Protein AF-A0A7X8X142-F1 (afdb_monomer)

Radius of gyration: 20.72 Å; Cα contacts (8 Å, |Δi|>4): 370; chains: 1; bounding box: 53×42×58 Å

pLDDT: mean 92.4, std 8.17, range [38.91, 98.0]

Secondary structure (DSSP, 8-state):
----GGGS-HHHHHHHHT-HHHHHHHHHHHHHHH---TT---TTTTT----TT---S--SSS--HHHHHHHHHHHHHTT--GGG----GGGGTTS-HHHHHTSHHHHHHHIIIIIHHHHH-TTTTTTT--SS-TTSPPP-TT-SSS-HHHHHHHHHHHHHHHT--GGG--HHHHHHHHHH-TTHHHHHHHHHHT-HHHHHHHHHHHIIIIIIIT--TTSPPP-S-GGGGEETTEE-HHHHHHHHHHH--

Foldseek 3Di:
DPPALLVDDLVSLLVQLQDPVSLVVVVVVLCLLQDQDPPRPQPNDVQWDDDPPFARGDDPPGHGLSSLCSQLCCFQVVRDHPSPDDDDLVSCAPTDLLSNVVHVRSLCSCVPVPVLCQCCPPLHNVQQFDSDFPVRHHAQCPDPPRHLVSQVSQLQNLCVVLVAHRRPDALVSLLVSLQPDVCSLLSNLASQQSHRRRLRRQQSNCCCHCCVRVVNPVDDRDDDDSCQCDYNVGHHVSSVVSVVSNPDD

Sequence (249 aa):
TSENIHTLTDEQIANVSKSKTIAGGFKNEVYRMNENTPENTSSLKGKLVIPEGLIWHSTETTKGETEKILLSMKEIQGTNNFSSFDPNIDALFGKDKDKIFASKIILHTFVDNHLKPLITEEDKLAKYFEPQDYYGNEYNWYGDDDNDAIAFVKALDDLNTAGIHYNAMSFGLLKSILKSSPNKPREVNDAIVQSKIFTHSLTKMFTELVHNQGGYTSIPIYSGDPQGWGTPTQDGELIKILNVIRMLP

Mean predicted aligned error: 4.35 Å

Structure (mmCIF, N/CA/C/O backbone):
data_AF-A0A7X8X142-F1
#
_entry.id   AF-A0A7X8X142-F1
#
loop_
_atom_site.group_PDB
_atom_site.id
_atom_site.type_symbol
_atom_site.label_atom_id
_atom_site.label_alt_id
_atom_site.label_comp_id
_atom_site.label_asym_id
_atom_site.label_entity_id
_atom_site.label_seq_id
_atom_site.pdbx_PDB_ins_code
_atom_site.Cartn_x
_atom_site.Cartn_y
_atom_site.Cartn_z
_atom_site.occupancy
_atom_site.B_iso_or_equiv
_atom_site.auth_seq_id
_atom_site.auth_comp_id
_atom_site.auth_asym_id
_atom_site.auth_atom_id
_atom_site.pdbx_PDB_model_num
ATOM 1 N N . THR A 1 1 ? -17.483 -22.062 25.721 1.00 42.91 1 THR A N 1
ATOM 2 C CA . THR A 1 1 ? -16.871 -22.145 24.380 1.00 42.91 1 THR A CA 1
ATOM 3 C C . THR A 1 1 ? -16.293 -20.783 24.081 1.00 42.91 1 THR A C 1
ATOM 5 O O . THR A 1 1 ? -17.033 -19.814 24.152 1.00 42.91 1 THR A O 1
ATOM 8 N N . SER A 1 2 ? -14.976 -20.656 23.912 1.00 38.91 2 SER A N 1
ATOM 9 C CA . SER A 1 2 ? -14.376 -19.353 23.602 1.00 38.91 2 SER A CA 1
ATOM 10 C C . SER A 1 2 ? -14.705 -19.011 22.152 1.00 38.91 2 SER A C 1
ATOM 12 O O . SER A 1 2 ? -13.992 -19.424 21.238 1.00 38.91 2 SER A O 1
ATOM 14 N N . GLU A 1 3 ? -15.830 -18.334 21.937 1.00 46.91 3 GLU A N 1
ATOM 15 C CA . GLU A 1 3 ? -16.105 -17.677 20.665 1.00 46.91 3 GLU A CA 1
ATOM 16 C C . GLU A 1 3 ? -14.984 -16.667 20.438 1.00 46.91 3 GLU A C 1
ATOM 18 O O . GLU A 1 3 ? -14.842 -15.681 21.161 1.00 46.91 3 GLU A O 1
ATOM 23 N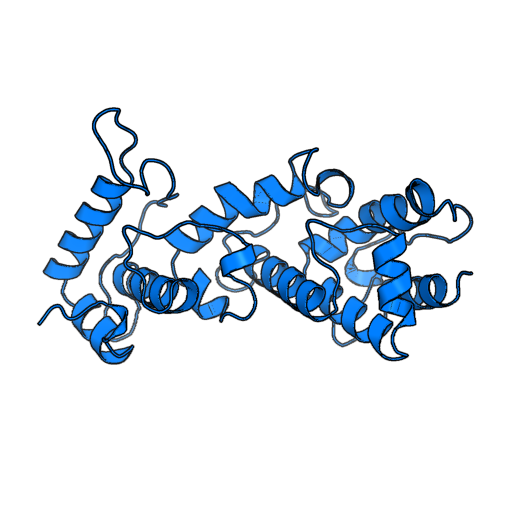 N . ASN A 1 4 ? -14.107 -16.990 19.495 1.00 62.56 4 ASN A N 1
ATOM 24 C CA . ASN A 1 4 ? -13.068 -16.081 19.061 1.00 62.56 4 ASN A CA 1
ATOM 25 C C . ASN A 1 4 ? -13.684 -15.131 18.027 1.00 62.56 4 ASN A C 1
ATOM 27 O O . ASN A 1 4 ? -14.542 -15.558 17.251 1.00 62.56 4 ASN A O 1
ATOM 31 N N . ILE A 1 5 ? -13.251 -13.871 17.975 1.00 64.94 5 ILE A N 1
ATOM 32 C CA . ILE A 1 5 ? -13.804 -12.843 17.079 1.00 64.94 5 ILE A CA 1
ATOM 33 C C . ILE A 1 5 ? -13.854 -13.303 15.611 1.00 64.94 5 ILE A C 1
ATOM 35 O O . ILE A 1 5 ? -14.756 -12.948 14.861 1.00 64.94 5 ILE A O 1
ATOM 39 N N . HIS A 1 6 ? -12.931 -14.183 15.225 1.00 66.94 6 HIS A N 1
ATOM 40 C CA . HIS A 1 6 ? -12.814 -14.758 13.884 1.00 66.94 6 HIS A CA 1
ATOM 41 C C . HIS A 1 6 ? -13.921 -15.754 13.523 1.00 66.94 6 HIS A C 1
ATOM 43 O O . HIS A 1 6 ? -14.157 -16.005 12.345 1.00 66.94 6 HIS A O 1
ATOM 49 N N . THR A 1 7 ? -14.602 -16.318 14.523 1.00 77.44 7 THR A N 1
ATOM 50 C CA . THR A 1 7 ? -15.765 -17.199 14.323 1.00 77.44 7 THR A CA 1
ATOM 51 C C . THR A 1 7 ? -17.058 -16.418 14.101 1.00 77.44 7 THR A C 1
ATOM 53 O O . THR A 1 7 ? -18.046 -16.994 13.651 1.00 77.44 7 THR A O 1
ATOM 56 N N . LEU A 1 8 ? -17.048 -15.107 14.365 1.00 85.50 8 LEU A N 1
ATOM 57 C CA . LEU A 1 8 ? -18.188 -14.240 14.111 1.00 85.50 8 LEU A CA 1
ATOM 58 C C . LEU A 1 8 ? -18.264 -13.890 12.622 1.00 85.50 8 LEU A C 1
ATOM 60 O O . LEU A 1 8 ? -17.280 -13.499 11.987 1.00 85.50 8 LEU A O 1
ATOM 64 N N . THR A 1 9 ? -19.461 -13.998 12.059 1.00 90.44 9 THR A N 1
ATOM 65 C CA . THR A 1 9 ? -19.797 -13.436 10.746 1.00 90.44 9 THR A CA 1
ATOM 66 C C . THR A 1 9 ? -19.678 -11.910 10.765 1.00 90.44 9 THR A C 1
ATOM 68 O O . THR A 1 9 ? -19.756 -11.281 11.821 1.00 90.44 9 THR A O 1
ATOM 71 N N . ASP A 1 10 ? -19.509 -11.294 9.594 1.00 92.00 10 ASP A N 1
ATOM 72 C CA . ASP A 1 10 ? -19.427 -9.830 9.486 1.00 92.00 10 ASP A CA 1
ATOM 73 C C . ASP A 1 10 ? -20.724 -9.166 9.998 1.00 92.00 10 ASP A C 1
ATOM 75 O O . ASP A 1 10 ? -20.673 -8.117 10.635 1.00 92.00 10 ASP A O 1
ATOM 79 N N . GLU A 1 11 ? -21.876 -9.829 9.835 1.00 93.25 11 GLU A N 1
ATOM 80 C CA . GLU A 1 11 ? -23.160 -9.401 10.403 1.00 93.25 11 GLU A CA 1
ATOM 81 C C . GLU A 1 11 ? -23.180 -9.474 11.939 1.00 93.25 11 GLU A C 1
ATOM 83 O O . GLU A 1 11 ? -23.635 -8.542 12.602 1.00 93.25 11 GLU A O 1
ATOM 88 N N . GLN A 1 12 ? -22.651 -10.548 12.535 1.00 93.31 12 GLN A N 1
ATOM 89 C CA . GLN A 1 12 ? -22.518 -10.642 13.993 1.00 93.31 12 GLN A CA 1
ATOM 90 C C . GLN A 1 12 ? -21.582 -9.558 14.542 1.00 93.31 12 GLN A C 1
ATOM 92 O O . GLN A 1 12 ? -21.905 -8.945 15.560 1.00 93.31 12 GLN A O 1
ATOM 97 N N . ILE A 1 13 ? -20.468 -9.275 13.856 1.00 93.19 13 ILE A N 1
ATOM 98 C CA . ILE A 1 13 ? -19.553 -8.183 14.220 1.00 93.19 13 ILE A CA 1
ATOM 99 C C . ILE A 1 13 ? -20.283 -6.835 14.161 1.00 93.19 13 ILE A C 1
ATOM 101 O O . ILE A 1 13 ? -20.198 -6.059 15.116 1.00 93.19 13 ILE A O 1
ATOM 105 N N . ALA A 1 14 ? -21.045 -6.572 13.096 1.00 94.38 14 ALA A N 1
ATOM 106 C CA . ALA A 1 14 ? -21.839 -5.353 12.964 1.00 94.38 14 ALA A CA 1
ATOM 107 C C . ALA A 1 14 ? -22.869 -5.220 14.099 1.00 94.38 14 ALA A C 1
ATOM 109 O O . ALA A 1 14 ? -22.934 -4.187 14.768 1.00 94.38 14 ALA A O 1
ATOM 110 N N . ASN A 1 15 ? -23.620 -6.285 14.390 1.00 93.88 15 ASN A N 1
ATOM 111 C CA . ASN A 1 15 ? -24.639 -6.291 15.442 1.00 93.88 15 ASN A CA 1
ATOM 112 C C . ASN A 1 15 ? -24.049 -6.038 16.836 1.00 93.88 15 ASN A C 1
ATOM 114 O O . ASN A 1 15 ? -24.583 -5.228 17.596 1.00 93.88 15 ASN A O 1
ATOM 118 N N . VAL A 1 16 ? -22.923 -6.674 17.167 1.00 92.62 16 VAL A N 1
ATOM 119 C CA . VAL A 1 16 ? -22.221 -6.445 18.440 1.00 92.62 16 VAL A CA 1
ATOM 120 C C . VAL A 1 16 ? -21.687 -5.011 18.523 1.00 92.62 16 VAL A C 1
ATOM 122 O O . VAL A 1 16 ? -21.796 -4.367 19.569 1.00 92.62 16 VAL A O 1
ATOM 125 N N . SER A 1 17 ? -21.179 -4.474 17.414 1.00 95.81 17 SER A N 1
ATOM 126 C CA . SER A 1 17 ? -20.588 -3.131 17.352 1.00 95.81 17 SER A CA 1
ATOM 127 C C . SER A 1 17 ? -21.611 -1.995 17.454 1.00 95.81 17 SER A C 1
ATOM 129 O O . SER A 1 17 ? -21.241 -0.874 17.809 1.00 95.81 17 SER A O 1
ATOM 131 N N . LYS A 1 18 ? -22.905 -2.261 17.217 1.00 96.69 18 LYS A N 1
ATOM 132 C CA . LYS A 1 18 ? -23.999 -1.306 17.488 1.00 96.69 18 LYS A CA 1
ATOM 133 C C . LYS A 1 18 ? -24.218 -1.060 18.986 1.00 96.69 18 LYS A C 1
ATOM 135 O O . LYS A 1 18 ? -24.746 -0.018 19.380 1.00 96.69 18 LYS A O 1
ATOM 140 N N . SER A 1 19 ? -23.804 -1.990 19.851 1.00 96.81 19 SER A N 1
ATOM 141 C CA . SER A 1 19 ? -23.909 -1.816 21.301 1.00 96.81 19 SER A CA 1
ATOM 142 C C . SER A 1 19 ? -22.902 -0.782 21.800 1.00 96.81 19 SER A C 1
ATOM 144 O O . SER A 1 19 ? -21.698 -1.033 21.848 1.00 96.81 19 SER A O 1
ATOM 146 N N . LYS A 1 20 ? -23.400 0.373 22.259 1.00 95.81 20 LYS A N 1
ATOM 147 C CA . LYS A 1 20 ? -22.566 1.432 22.856 1.00 95.81 20 LYS A CA 1
ATOM 148 C C . LYS A 1 20 ? -21.749 0.941 24.051 1.00 95.81 20 LYS A C 1
ATOM 150 O O . LYS A 1 20 ? -20.618 1.384 24.224 1.00 95.81 20 LYS A O 1
ATOM 155 N N . THR A 1 21 ? -22.294 0.026 24.853 1.00 95.81 21 THR A N 1
ATOM 156 C CA . THR A 1 21 ? -21.584 -0.557 26.000 1.00 95.81 21 THR A CA 1
ATOM 157 C C . THR A 1 21 ? -20.409 -1.412 25.543 1.00 95.81 21 THR A C 1
ATOM 159 O O . THR A 1 21 ? -19.310 -1.259 26.068 1.00 95.81 21 THR A O 1
ATOM 162 N N . ILE A 1 22 ? -20.615 -2.276 24.543 1.00 92.94 22 ILE A N 1
ATOM 163 C CA . ILE A 1 22 ? -19.551 -3.154 24.038 1.00 92.94 22 ILE A CA 1
ATOM 164 C C . ILE A 1 22 ? -18.490 -2.330 23.312 1.00 92.94 22 ILE A C 1
ATOM 166 O O . ILE A 1 22 ? -17.310 -2.464 23.618 1.00 92.94 22 ILE A O 1
ATOM 170 N N . ALA A 1 23 ? -18.898 -1.418 22.428 1.00 95.62 23 ALA A N 1
ATOM 171 C CA . ALA A 1 23 ? -17.983 -0.515 21.738 1.00 95.62 23 ALA A CA 1
ATOM 172 C C . ALA A 1 23 ? -17.192 0.375 22.716 1.00 95.62 23 ALA A C 1
ATOM 174 O O . ALA A 1 23 ? -16.003 0.608 22.522 1.00 95.62 23 ALA A O 1
ATOM 175 N N . GLY A 1 24 ? -17.824 0.848 23.797 1.00 96.06 24 GLY A N 1
ATOM 176 C CA . GLY A 1 24 ? -17.156 1.611 24.855 1.00 96.06 24 GLY A CA 1
ATOM 177 C C . GLY A 1 24 ? -16.164 0.776 25.669 1.00 96.06 24 GLY A C 1
ATOM 178 O O . GLY A 1 24 ? -15.071 1.247 25.974 1.00 96.06 24 GLY A O 1
ATOM 179 N N . GLY A 1 25 ? -16.508 -0.476 25.981 1.00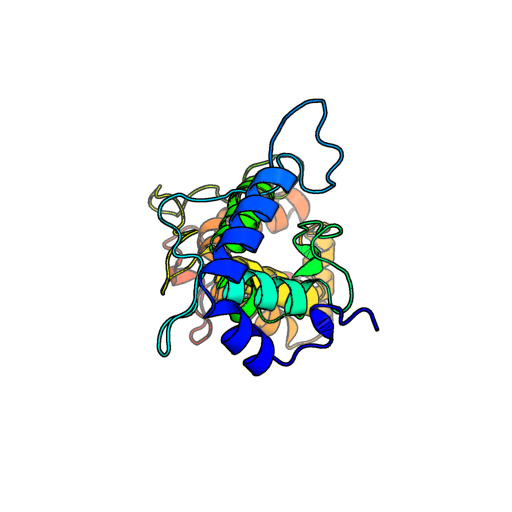 95.50 25 GLY A N 1
ATOM 180 C CA . GLY A 1 25 ? -15.583 -1.421 26.609 1.00 95.50 25 GLY A CA 1
ATOM 181 C C . GLY A 1 25 ? -14.386 -1.734 25.710 1.00 95.50 25 GLY A C 1
ATOM 182 O O . GLY A 1 25 ? -13.246 -1.650 26.158 1.00 95.50 25 GLY A O 1
ATOM 183 N N . PHE A 1 26 ? -14.641 -2.007 24.428 1.00 93.94 26 PHE A N 1
ATOM 184 C CA . PHE A 1 26 ? -13.605 -2.256 23.427 1.00 93.94 26 PHE A CA 1
ATOM 185 C C . PHE A 1 26 ? -12.681 -1.049 23.256 1.00 93.94 26 PHE A C 1
ATOM 187 O O . PHE A 1 26 ? -11.467 -1.208 23.307 1.00 93.94 26 PHE A O 1
ATOM 194 N N . LYS A 1 27 ? -13.241 0.165 23.159 1.00 96.25 27 LYS A N 1
ATOM 195 C CA . LYS A 1 27 ? -12.478 1.419 23.183 1.00 96.25 27 LYS A CA 1
ATOM 196 C C . LYS A 1 27 ? -11.490 1.442 24.342 1.00 96.25 27 LYS A C 1
ATOM 198 O O . LYS A 1 27 ? -10.295 1.608 24.121 1.00 96.25 27 LYS A O 1
ATOM 203 N N . ASN A 1 28 ? -11.987 1.298 25.570 1.00 95.75 28 ASN A N 1
ATOM 204 C CA . ASN A 1 28 ? -11.149 1.386 26.764 1.00 95.75 28 ASN A CA 1
ATOM 205 C C . ASN A 1 28 ? -10.027 0.348 26.732 1.00 95.75 28 ASN A C 1
ATOM 207 O O . ASN A 1 28 ? -8.897 0.663 27.094 1.00 95.75 28 ASN A O 1
ATOM 211 N N . GLU A 1 29 ? -10.324 -0.855 26.246 1.00 93.50 29 GLU A N 1
ATOM 212 C CA . GLU A 1 29 ? -9.335 -1.914 26.113 1.00 93.50 29 GLU A CA 1
ATOM 213 C C . GLU A 1 29 ? -8.271 -1.598 25.054 1.00 93.50 29 GLU A C 1
ATOM 215 O O . GLU A 1 29 ? -7.089 -1.775 25.332 1.00 93.50 29 GLU A O 1
ATOM 220 N N . VAL A 1 30 ? -8.643 -1.057 23.889 1.00 93.25 30 VAL A N 1
ATOM 221 C CA . VAL A 1 30 ? -7.679 -0.613 22.864 1.00 93.25 30 VAL A CA 1
ATOM 222 C C . VAL A 1 30 ? -6.733 0.450 23.429 1.00 93.25 30 VAL A C 1
ATOM 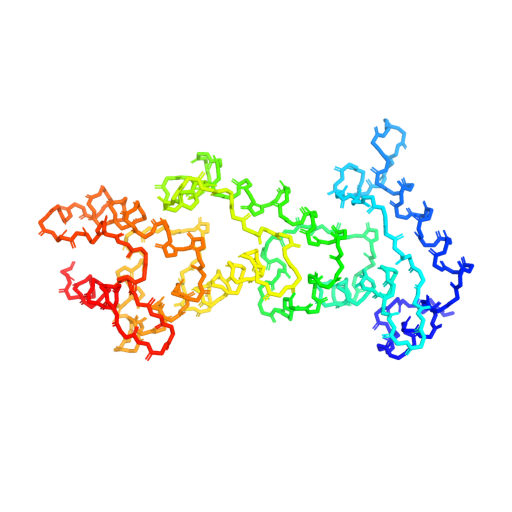224 O O . VAL A 1 30 ? -5.518 0.329 23.280 1.00 93.25 30 VAL A O 1
ATOM 227 N N . TYR A 1 31 ? -7.262 1.464 24.124 1.00 95.56 31 TYR A N 1
ATOM 228 C CA . TYR A 1 31 ? -6.428 2.492 24.757 1.00 95.56 31 TYR A CA 1
ATOM 229 C C . TYR A 1 31 ? -5.520 1.903 25.842 1.00 95.56 31 TYR A C 1
ATOM 231 O O . TYR A 1 31 ? -4.326 2.194 25.852 1.00 95.56 31 TYR A O 1
ATOM 239 N N . ARG A 1 32 ? -6.054 1.036 26.711 1.00 94.62 32 ARG A N 1
ATOM 240 C CA . ARG A 1 32 ? -5.284 0.359 27.765 1.00 94.62 32 ARG A CA 1
ATOM 241 C C . ARG A 1 32 ? -4.162 -0.501 27.180 1.00 94.62 32 ARG A C 1
ATOM 243 O O . ARG A 1 32 ? -3.042 -0.475 27.674 1.00 94.62 32 ARG A O 1
ATOM 250 N N . MET A 1 33 ? -4.444 -1.259 26.121 1.00 91.94 33 MET A N 1
ATOM 251 C CA . MET A 1 33 ? -3.452 -2.093 25.441 1.00 91.94 33 MET A CA 1
ATOM 252 C C . MET A 1 33 ? -2.358 -1.261 24.762 1.00 91.94 33 MET A C 1
ATOM 254 O O . MET A 1 33 ? -1.225 -1.734 24.692 1.00 91.94 33 MET A O 1
ATOM 258 N N . ASN A 1 34 ? -2.673 -0.053 24.286 1.00 94.31 34 ASN A N 1
ATOM 259 C CA . ASN A 1 34 ? -1.726 0.833 23.604 1.00 94.31 34 ASN A CA 1
ATOM 260 C C . ASN A 1 34 ? -0.949 1.776 24.540 1.00 94.31 34 ASN A C 1
ATOM 262 O O . ASN A 1 34 ? 0.031 2.384 24.120 1.00 94.31 34 ASN A O 1
ATOM 266 N N . GLU A 1 35 ? -1.366 1.924 25.796 1.00 94.75 35 GLU A N 1
ATOM 267 C CA . GLU A 1 35 ? -0.776 2.876 26.739 1.00 94.75 35 GLU A CA 1
ATOM 268 C C . GLU A 1 35 ? 0.745 2.681 26.888 1.00 94.75 35 GLU A C 1
ATOM 270 O O . GLU A 1 35 ? 1.218 1.595 27.224 1.00 94.75 35 GLU A O 1
ATOM 275 N N . ASN A 1 36 ? 1.538 3.729 26.645 1.00 92.69 36 ASN A N 1
ATOM 276 C CA . ASN A 1 36 ? 2.998 3.634 26.674 1.00 92.69 36 ASN A CA 1
ATOM 277 C C . ASN A 1 36 ? 3.574 3.858 28.085 1.00 92.69 36 ASN A C 1
ATOM 279 O O . ASN A 1 36 ? 4.258 4.847 28.341 1.00 92.69 36 ASN A O 1
ATOM 283 N N . THR A 1 37 ? 3.292 2.933 29.004 1.00 93.44 37 THR A N 1
ATOM 284 C CA . THR A 1 37 ? 3.785 2.951 30.396 1.00 93.44 37 THR A CA 1
ATOM 285 C C . THR A 1 37 ? 4.707 1.762 30.678 1.00 93.44 37 THR A C 1
ATOM 287 O O . THR A 1 37 ? 4.521 0.699 30.078 1.00 93.44 37 THR A O 1
ATOM 290 N N . PRO A 1 38 ? 5.726 1.882 31.555 1.00 91.38 38 PRO A N 1
ATOM 291 C CA . PRO A 1 38 ? 6.636 0.779 31.888 1.00 91.38 38 PRO A CA 1
ATOM 292 C C . PRO A 1 38 ? 5.932 -0.519 32.311 1.00 91.38 38 PRO A C 1
ATOM 294 O O . PRO A 1 38 ? 6.407 -1.600 31.976 1.00 91.38 38 PRO A O 1
ATOM 297 N N . GLU A 1 39 ? 4.786 -0.409 32.979 1.00 92.38 39 GLU A N 1
ATOM 298 C CA . GLU A 1 39 ? 4.006 -1.513 33.542 1.00 92.38 39 GLU A CA 1
ATOM 299 C C . GLU A 1 39 ? 3.131 -2.226 32.503 1.00 92.38 39 GLU A C 1
ATOM 301 O O . GLU A 1 39 ? 2.695 -3.356 32.735 1.00 92.38 39 GLU A O 1
ATOM 306 N N . ASN A 1 40 ? 2.861 -1.594 31.356 1.00 90.06 40 ASN A N 1
ATOM 307 C CA . ASN A 1 40 ? 2.065 -2.213 30.307 1.00 90.06 40 ASN A CA 1
ATOM 308 C C . ASN A 1 40 ? 2.870 -3.326 29.608 1.00 90.06 40 ASN A C 1
ATOM 310 O O . ASN A 1 40 ? 3.895 -3.082 28.970 1.00 90.06 40 ASN A O 1
ATOM 314 N N . THR A 1 41 ? 2.388 -4.563 29.728 1.00 88.38 41 THR A N 1
ATOM 315 C CA . THR A 1 41 ? 2.977 -5.771 29.126 1.00 88.38 41 THR A CA 1
ATOM 316 C C . THR A 1 41 ? 2.308 -6.179 27.811 1.00 88.38 41 THR A C 1
ATOM 318 O O . THR A 1 41 ? 2.646 -7.213 27.236 1.00 88.38 41 THR A O 1
ATOM 321 N N . SER A 1 42 ? 1.348 -5.385 27.331 1.00 88.44 42 SER A N 1
ATOM 322 C CA . SER A 1 42 ? 0.675 -5.594 26.052 1.00 88.44 42 SER A CA 1
ATOM 323 C C . SER A 1 42 ? 1.665 -5.565 24.887 1.00 88.44 42 SER A C 1
ATOM 325 O O . SER A 1 42 ? 2.518 -4.682 24.795 1.00 88.44 42 SER A O 1
ATOM 327 N N . SER A 1 43 ? 1.486 -6.479 23.936 1.00 84.62 43 SER A N 1
ATOM 328 C CA . SER A 1 43 ? 2.205 -6.487 22.654 1.00 84.62 43 SER A CA 1
ATOM 329 C C . SER A 1 43 ? 1.926 -5.245 21.799 1.00 84.62 43 SER A C 1
ATOM 331 O O . SER A 1 43 ? 2.714 -4.937 20.906 1.00 84.62 43 SER A O 1
ATOM 333 N N . LEU A 1 44 ? 0.822 -4.541 22.078 1.00 87.50 44 LEU A N 1
ATOM 334 C CA . LEU A 1 44 ? 0.379 -3.331 21.388 1.00 87.50 44 LEU A CA 1
ATOM 335 C C . LEU A 1 44 ? 0.857 -2.039 22.053 1.00 87.50 44 LEU A C 1
ATOM 337 O O . LEU A 1 44 ? 0.543 -0.964 21.551 1.00 87.50 44 LEU A O 1
ATOM 341 N N . LYS A 1 45 ? 1.600 -2.119 23.162 1.00 91.25 45 LYS A N 1
ATOM 342 C CA . LYS A 1 45 ? 2.112 -0.949 23.885 1.00 91.25 45 LYS A CA 1
ATOM 343 C C . LYS A 1 45 ? 2.832 0.013 22.934 1.00 91.25 45 LYS A C 1
ATOM 345 O O . LYS A 1 45 ? 3.855 -0.344 22.355 1.00 91.25 45 LYS A O 1
ATOM 350 N N . GLY A 1 46 ? 2.309 1.234 22.809 1.00 90.44 46 GLY A N 1
ATOM 351 C CA . GLY A 1 46 ? 2.865 2.298 21.975 1.00 90.44 46 GLY A CA 1
ATOM 352 C C . GLY A 1 46 ? 2.905 1.995 20.474 1.00 90.44 46 GLY A C 1
ATOM 353 O O . GLY A 1 46 ? 3.573 2.722 19.746 1.00 90.44 46 GLY A O 1
ATOM 354 N N . LYS A 1 47 ? 2.240 0.930 20.006 1.00 89.12 47 LYS A N 1
ATOM 355 C CA . LYS A 1 47 ? 2.281 0.510 18.599 1.00 89.12 47 LYS A CA 1
ATOM 356 C C . LYS A 1 47 ? 1.145 1.085 17.762 1.00 89.12 47 LYS A C 1
ATOM 358 O O . LYS A 1 47 ? 1.300 1.175 16.550 1.00 89.12 47 LYS A O 1
ATOM 363 N N . LEU A 1 48 ? 0.006 1.425 18.366 1.00 93.31 48 LEU A N 1
ATOM 364 C CA . LEU A 1 48 ? -1.157 1.938 17.644 1.00 93.31 48 LEU A CA 1
ATOM 365 C C . LEU A 1 48 ? -1.148 3.464 17.600 1.00 93.31 48 LEU A C 1
ATOM 367 O O . LEU A 1 48 ? -0.951 4.134 18.617 1.00 93.31 48 LEU A O 1
ATOM 371 N N . VAL A 1 49 ? -1.472 4.008 16.434 1.00 95.38 49 VAL A N 1
ATOM 372 C CA . VAL A 1 49 ? -1.759 5.431 16.254 1.00 95.38 49 VAL A CA 1
ATOM 373 C C . VAL A 1 49 ? -3.270 5.611 16.318 1.00 95.38 49 VAL A C 1
ATOM 375 O O . VAL A 1 49 ? -4.002 5.136 15.452 1.00 95.38 49 VAL A O 1
ATOM 378 N N . ILE A 1 50 ? -3.751 6.257 17.381 1.00 95.69 50 ILE A N 1
ATOM 379 C CA . ILE A 1 50 ? -5.184 6.430 17.637 1.00 95.69 50 ILE A CA 1
ATOM 380 C C . ILE A 1 50 ? -5.567 7.890 17.360 1.00 95.69 50 ILE A C 1
ATOM 382 O O . ILE A 1 50 ? -5.313 8.737 18.219 1.00 95.69 50 ILE A O 1
ATOM 386 N N . PRO A 1 51 ? -6.168 8.211 16.198 1.00 95.62 51 PRO A N 1
ATOM 387 C CA . PRO A 1 51 ? -6.599 9.573 15.909 1.00 95.62 51 PRO A CA 1
ATOM 388 C C . PRO A 1 51 ? -7.757 10.010 16.816 1.00 95.62 51 PRO A C 1
ATOM 390 O O . PRO A 1 51 ? -8.508 9.200 17.368 1.00 95.62 51 PRO A O 1
ATOM 393 N N . GLU A 1 52 ? -7.913 11.322 16.966 1.00 93.69 52 GLU A N 1
ATOM 394 C CA . GLU A 1 52 ? -9.001 11.910 17.745 1.00 93.69 52 GLU A CA 1
ATOM 395 C C . GLU A 1 52 ? -10.349 11.853 17.003 1.00 93.69 52 GLU A C 1
ATOM 397 O O . GLU A 1 52 ? -10.430 11.580 15.806 1.00 93.69 52 GLU A O 1
ATOM 402 N N . GLY A 1 53 ? -11.446 12.108 17.725 1.00 94.19 53 GLY A N 1
ATOM 403 C CA . GLY A 1 53 ? -12.779 12.256 17.121 1.00 94.19 53 GLY A CA 1
ATOM 404 C C . GLY A 1 53 ? -13.436 10.961 16.625 1.00 94.19 53 GLY A C 1
ATOM 405 O O . GLY A 1 53 ? -14.456 11.014 15.940 1.00 94.19 53 GLY A O 1
ATOM 406 N N . LEU A 1 54 ? -12.891 9.792 16.971 1.00 96.25 54 LEU A N 1
ATOM 407 C CA . LEU A 1 54 ? -13.430 8.501 16.542 1.00 96.25 54 LEU A CA 1
ATOM 408 C C . LEU A 1 54 ? -14.815 8.208 17.136 1.00 96.25 54 LEU A C 1
ATOM 410 O O . LEU A 1 54 ? -15.022 8.245 18.354 1.00 96.25 54 LEU A O 1
ATOM 414 N N . ILE A 1 55 ? -15.748 7.817 16.267 1.00 96.75 55 ILE A N 1
ATOM 415 C CA . ILE A 1 55 ? -17.045 7.258 16.656 1.00 96.75 55 ILE A CA 1
ATOM 416 C C . ILE A 1 55 ? -16.889 5.742 16.763 1.00 96.75 55 ILE A C 1
ATOM 418 O O . ILE A 1 55 ? -16.726 5.053 15.763 1.00 96.75 55 ILE A O 1
ATOM 422 N N . TRP A 1 56 ? -16.936 5.216 17.986 1.00 97.62 56 TRP A N 1
ATOM 423 C CA . TRP A 1 56 ? -16.597 3.814 18.257 1.00 97.62 56 TRP A CA 1
ATOM 424 C C . TRP A 1 56 ? -17.713 2.815 17.960 1.00 97.62 56 TRP A C 1
ATOM 426 O O . TRP A 1 56 ? -17.417 1.688 17.574 1.00 97.62 56 TRP A O 1
ATOM 436 N N . HIS A 1 57 ? -18.972 3.196 18.159 1.00 97.19 57 HIS A N 1
ATOM 437 C CA . HIS A 1 57 ? -20.120 2.309 17.963 1.00 97.19 57 HIS A CA 1
ATOM 438 C C . HIS A 1 57 ? -20.694 2.472 16.559 1.00 97.19 57 HIS A C 1
ATOM 440 O O . HIS A 1 57 ? -20.682 3.575 16.011 1.00 97.19 57 HIS A O 1
ATOM 446 N N . SER A 1 58 ? -21.212 1.385 16.001 1.00 97.38 58 SER A N 1
ATOM 447 C CA . SER A 1 58 ? -21.939 1.418 14.734 1.00 97.38 58 SER A CA 1
ATOM 448 C C . SER A 1 58 ? -23.366 1.926 14.925 1.00 97.38 58 SER A C 1
ATOM 450 O O . SER A 1 58 ? -23.952 1.834 16.007 1.00 97.38 58 SER A O 1
ATOM 452 N N . THR A 1 59 ? -23.936 2.450 13.848 1.00 95.31 59 THR A N 1
ATOM 453 C CA . THR A 1 59 ? -25.368 2.716 13.702 1.00 95.31 59 THR A CA 1
ATOM 454 C C . THR A 1 59 ? -25.957 1.744 12.677 1.00 95.31 59 THR A C 1
ATOM 456 O O . THR A 1 59 ? -25.276 0.838 12.200 1.00 95.31 59 THR A O 1
ATOM 459 N N . GLU A 1 60 ? -27.228 1.915 12.318 1.00 91.00 60 GLU A N 1
ATOM 460 C CA . GLU A 1 60 ? -27.843 1.140 11.232 1.00 91.00 60 GLU A CA 1
ATOM 461 C C . GLU A 1 60 ? -27.227 1.433 9.856 1.00 91.00 60 GLU A C 1
ATOM 463 O O . GLU A 1 60 ? -27.276 0.586 8.970 1.00 91.00 60 GLU A O 1
ATOM 468 N N . THR A 1 61 ? -26.641 2.618 9.669 1.00 91.69 61 THR A N 1
ATOM 469 C CA . THR A 1 61 ? -26.164 3.099 8.362 1.00 91.69 61 THR A CA 1
ATOM 470 C C . THR A 1 61 ? -24.682 3.458 8.341 1.00 91.69 61 THR A C 1
ATOM 472 O O . THR A 1 61 ? -24.141 3.762 7.281 1.00 91.69 61 THR A O 1
ATOM 475 N N . THR A 1 62 ? -24.001 3.459 9.487 1.00 93.50 62 THR A N 1
ATOM 476 C CA . THR A 1 62 ? -22.603 3.889 9.592 1.00 93.50 62 THR A CA 1
ATOM 477 C C . THR A 1 62 ? -21.816 2.937 10.475 1.00 93.50 62 THR A C 1
ATOM 479 O O . THR A 1 62 ? -22.188 2.682 11.619 1.00 93.50 62 THR A O 1
ATOM 482 N N . LYS A 1 63 ? -20.687 2.449 9.956 1.00 96.19 63 LYS A N 1
ATOM 483 C CA . LYS A 1 63 ? -19.769 1.589 10.706 1.00 96.19 63 LYS A CA 1
ATOM 484 C C . LYS A 1 63 ? -18.950 2.413 11.693 1.00 96.19 63 LYS A C 1
ATOM 486 O O . LYS A 1 63 ? -18.236 3.337 11.290 1.00 96.19 63 LYS A O 1
ATOM 491 N N . GLY A 1 64 ? -19.035 2.054 12.968 1.00 97.44 64 GLY A N 1
ATOM 492 C CA . GLY A 1 64 ? -18.176 2.593 14.012 1.00 97.44 64 GLY A CA 1
ATOM 493 C C . GLY A 1 64 ? -16.775 1.997 13.953 1.00 97.44 64 GLY A C 1
ATOM 494 O O . GLY A 1 64 ? -16.535 0.971 13.315 1.00 97.44 64 GLY A O 1
ATOM 495 N N . GLU A 1 65 ? -15.842 2.626 14.657 1.00 97.56 65 GLU A N 1
ATOM 496 C CA . GLU A 1 65 ? -14.444 2.202 14.679 1.00 97.56 65 GLU A CA 1
ATOM 497 C C . GLU A 1 65 ? -14.261 0.800 15.280 1.00 97.56 65 GLU A C 1
ATOM 499 O O . GLU A 1 65 ? -13.396 0.060 14.827 1.00 97.56 65 GLU A O 1
ATOM 504 N N . THR A 1 66 ? -15.117 0.386 16.222 1.00 96.06 66 THR A N 1
ATOM 505 C CA . THR A 1 66 ? -15.100 -0.988 16.757 1.00 96.06 66 THR A CA 1
ATOM 506 C C . THR A 1 66 ? -15.342 -2.002 15.644 1.00 96.06 66 THR A C 1
ATOM 508 O O . THR A 1 66 ? -14.540 -2.908 15.463 1.00 96.06 66 THR A O 1
ATOM 511 N N . GLU A 1 67 ? -16.402 -1.825 14.849 1.00 96.50 67 GLU A N 1
ATOM 512 C CA . GLU A 1 67 ? -16.702 -2.732 13.737 1.00 96.50 67 GLU A CA 1
ATOM 513 C C . GLU A 1 67 ? -15.551 -2.764 12.735 1.00 96.50 67 GLU A C 1
ATOM 515 O O . GLU A 1 67 ? -15.110 -3.836 12.325 1.00 96.50 67 GLU A O 1
ATOM 520 N N . LYS A 1 68 ? -15.035 -1.584 12.382 1.00 96.50 68 LYS A N 1
ATOM 521 C CA . LYS A 1 68 ? -13.940 -1.438 11.425 1.00 96.50 68 LYS A CA 1
ATOM 522 C C . LYS A 1 68 ? -12.687 -2.172 11.894 1.00 96.50 68 LYS A C 1
ATOM 524 O O . LYS A 1 68 ? -12.192 -3.000 11.144 1.00 96.50 68 LYS A O 1
ATOM 529 N N . ILE A 1 69 ? -12.231 -1.960 13.132 1.00 94.06 69 ILE A N 1
ATOM 530 C CA . ILE A 1 69 ? -11.051 -2.648 13.684 1.00 94.06 69 ILE A CA 1
ATOM 531 C C . ILE A 1 69 ? -11.240 -4.162 13.644 1.00 94.06 69 ILE A C 1
ATOM 533 O O . ILE A 1 69 ? -10.357 -4.880 13.182 1.00 94.06 69 ILE A O 1
ATOM 537 N N . LEU A 1 70 ? -12.394 -4.658 14.095 1.00 92.00 70 LEU A N 1
ATOM 538 C CA . LEU A 1 70 ? -12.660 -6.094 14.144 1.00 92.00 70 LEU A CA 1
ATOM 539 C C . LEU A 1 70 ? -12.665 -6.726 12.745 1.00 92.00 70 LEU A C 1
ATOM 541 O O . LEU A 1 70 ? -12.116 -7.814 12.561 1.00 92.00 70 LEU A O 1
ATOM 545 N N . LEU A 1 71 ? -13.234 -6.038 11.751 1.00 93.25 71 LEU A N 1
ATOM 546 C CA . LEU A 1 71 ? -13.202 -6.472 10.353 1.00 93.25 71 LEU A CA 1
ATOM 547 C C . LEU A 1 71 ? -11.783 -6.425 9.770 1.00 93.25 71 LEU A C 1
ATOM 549 O O . LEU A 1 71 ? -11.377 -7.390 9.122 1.00 93.25 71 LEU A O 1
ATOM 553 N N . SER A 1 72 ? -11.018 -5.362 10.035 1.00 92.81 72 SER A N 1
ATOM 554 C CA . SER A 1 72 ? -9.622 -5.233 9.601 1.00 92.81 72 SER A CA 1
ATOM 555 C C . SER A 1 72 ? -8.753 -6.345 10.179 1.00 92.81 72 SER A C 1
ATOM 557 O O . SER A 1 72 ? -7.992 -6.988 9.462 1.00 92.81 72 SER A O 1
ATOM 559 N N . MET A 1 73 ? -8.890 -6.630 11.474 1.00 87.94 73 MET A N 1
ATOM 560 C CA . MET A 1 73 ? -8.154 -7.718 12.105 1.00 87.94 73 MET A CA 1
ATOM 561 C C . MET A 1 73 ? -8.543 -9.079 11.543 1.00 87.94 73 MET A C 1
ATOM 563 O O . MET A 1 73 ? -7.675 -9.921 11.338 1.00 87.94 73 MET A O 1
ATOM 567 N N . LYS A 1 74 ? -9.840 -9.321 11.321 1.00 88.56 74 LYS A N 1
ATOM 568 C CA . LYS A 1 74 ? -10.313 -10.578 10.736 1.00 88.56 74 LYS A CA 1
ATOM 569 C C . LYS A 1 74 ? -9.672 -10.813 9.367 1.00 88.56 74 LYS A C 1
ATOM 571 O O . LYS A 1 74 ? -9.297 -11.942 9.063 1.00 88.56 74 LYS A O 1
ATOM 576 N N . GLU A 1 75 ? -9.488 -9.747 8.595 1.00 90.94 75 GLU A N 1
ATOM 577 C CA . GLU A 1 75 ? -8.832 -9.781 7.289 1.00 90.94 75 GLU A CA 1
ATOM 578 C C . GLU A 1 75 ? -7.314 -10.049 7.393 1.00 90.94 75 GLU A C 1
ATOM 580 O O . GLU A 1 75 ? -6.796 -10.969 6.748 1.00 90.94 75 GLU A O 1
ATOM 585 N N . ILE A 1 76 ? -6.604 -9.310 8.256 1.00 88.31 76 ILE A N 1
ATOM 586 C CA . ILE A 1 76 ? -5.142 -9.427 8.427 1.00 88.31 76 ILE A CA 1
ATOM 587 C C . ILE A 1 76 ? -4.761 -10.743 9.115 1.00 88.31 76 ILE A C 1
ATOM 589 O O . ILE A 1 76 ? -3.939 -11.512 8.620 1.00 88.31 76 ILE A O 1
ATOM 593 N N . GLN A 1 77 ? -5.342 -11.001 10.283 1.00 79.69 77 GLN A N 1
ATOM 594 C CA . GLN A 1 77 ? -4.856 -11.993 11.238 1.00 79.69 77 GLN A CA 1
ATOM 595 C C . GLN A 1 77 ? -5.495 -13.377 11.094 1.00 79.69 77 GLN A C 1
ATOM 597 O O . GLN A 1 77 ? -5.056 -14.321 11.755 1.00 79.69 77 GLN A O 1
ATOM 602 N N . GLY A 1 78 ? -6.531 -13.522 10.264 1.00 78.19 78 GLY A N 1
ATOM 603 C CA . GLY A 1 78 ? -7.220 -14.795 10.077 1.00 78.19 78 GLY A CA 1
ATOM 604 C C . GLY A 1 78 ? -7.892 -15.263 11.364 1.00 78.19 78 GLY A C 1
ATOM 605 O O . GLY A 1 78 ? -8.978 -14.792 11.666 1.00 78.19 78 GLY A O 1
ATOM 606 N N . THR A 1 79 ? -7.268 -16.187 12.104 1.00 73.12 79 THR A N 1
ATOM 607 C CA . THR A 1 79 ? -7.777 -16.758 13.368 1.00 73.12 79 THR A CA 1
ATOM 608 C C . THR A 1 79 ? -7.071 -16.244 14.635 1.00 73.12 79 THR A C 1
ATOM 610 O O . THR A 1 79 ? -7.374 -16.739 15.723 1.00 73.12 79 THR A O 1
ATOM 613 N N . ASN A 1 80 ? -6.119 -15.306 14.521 1.00 72.56 80 ASN A N 1
ATOM 614 C CA . ASN A 1 80 ? -5.317 -14.812 15.653 1.00 72.56 80 ASN A CA 1
ATOM 615 C C . ASN A 1 80 ? -5.914 -13.566 16.335 1.00 72.56 80 ASN A C 1
ATOM 617 O O . ASN A 1 80 ? -6.261 -12.596 15.668 1.00 72.56 80 ASN A O 1
ATOM 621 N N . ASN A 1 81 ? -5.929 -13.554 17.673 1.00 73.19 81 ASN A N 1
ATOM 622 C CA . ASN A 1 81 ? -6.555 -12.509 18.499 1.00 73.19 81 ASN A CA 1
ATOM 623 C C . ASN A 1 81 ? -5.939 -11.104 18.326 1.00 73.19 81 ASN A C 1
ATOM 625 O O . ASN A 1 81 ? -4.744 -10.974 18.054 1.00 73.19 81 ASN A O 1
ATOM 629 N N . PHE A 1 82 ? -6.701 -10.056 18.685 1.00 73.19 82 PHE A N 1
ATOM 630 C CA . PHE A 1 82 ? -6.224 -8.657 18.656 1.00 73.19 82 PHE A CA 1
ATOM 631 C C . PHE A 1 82 ? -4.950 -8.427 19.457 1.00 73.19 82 PHE A C 1
ATOM 633 O O . PHE A 1 82 ? -4.044 -7.738 19.012 1.00 73.19 82 PHE A O 1
ATOM 640 N N . SER A 1 83 ? -4.839 -9.053 20.628 1.00 74.06 83 SER A N 1
ATOM 641 C CA . SER A 1 83 ? -3.654 -8.944 21.483 1.00 74.06 83 SER A CA 1
ATOM 642 C C . SER A 1 83 ? -2.394 -9.558 20.862 1.00 74.06 83 SER A C 1
ATOM 644 O O . SER A 1 83 ? -1.330 -9.516 21.466 1.00 74.06 83 SER A O 1
ATOM 646 N N . SER A 1 84 ? -2.501 -10.196 19.699 1.00 75.56 84 SER A N 1
ATOM 647 C CA . SER A 1 84 ? -1.374 -10.700 18.910 1.00 75.56 84 SER A CA 1
ATOM 648 C C . SER A 1 84 ? -1.198 -9.942 17.593 1.00 75.56 84 SER A C 1
ATOM 650 O O . SER A 1 84 ? -0.452 -10.389 16.728 1.00 75.56 84 SER A O 1
ATOM 652 N N . PHE A 1 85 ? -1.913 -8.826 17.415 1.00 79.38 85 PHE A N 1
ATOM 653 C CA . PHE A 1 85 ? -1.778 -7.974 16.243 1.00 79.38 85 PHE A CA 1
ATOM 654 C C . PHE A 1 85 ? -0.379 -7.376 16.196 1.00 79.38 85 PHE A C 1
ATOM 656 O O . PHE A 1 85 ? 0.052 -6.679 17.113 1.00 79.38 85 PHE A O 1
ATOM 663 N N . ASP A 1 86 ? 0.328 -7.696 15.119 1.00 78.38 86 ASP A N 1
ATOM 664 C CA . ASP A 1 86 ? 1.640 -7.155 14.821 1.00 78.38 86 ASP A CA 1
ATOM 665 C C . ASP A 1 86 ? 1.557 -6.467 13.456 1.00 78.38 86 ASP A C 1
ATOM 667 O O . ASP A 1 86 ? 1.414 -7.148 12.434 1.00 78.38 86 ASP A O 1
ATOM 671 N N . PRO A 1 87 ? 1.529 -5.125 13.425 1.00 75.69 87 PRO A N 1
ATOM 672 C CA . PRO A 1 87 ? 1.423 -4.399 12.175 1.00 75.69 87 PRO A CA 1
ATOM 673 C C . PRO A 1 87 ? 2.720 -4.588 11.375 1.00 75.69 87 PRO A C 1
ATOM 675 O O . PRO A 1 87 ? 3.799 -4.181 11.794 1.00 75.69 87 PRO A O 1
ATOM 678 N N . ASN A 1 88 ? 2.616 -5.240 10.218 1.00 84.62 88 ASN A N 1
ATOM 679 C CA . ASN A 1 88 ? 3.683 -5.361 9.228 1.00 84.62 88 ASN A CA 1
ATOM 680 C C . ASN A 1 88 ? 3.066 -5.286 7.826 1.00 84.62 88 ASN A C 1
ATOM 682 O O . ASN A 1 88 ? 2.019 -5.887 7.584 1.00 84.62 88 ASN A O 1
ATOM 686 N N . ILE A 1 89 ? 3.699 -4.547 6.912 1.00 88.06 89 ILE A N 1
ATOM 687 C CA . ILE A 1 89 ? 3.222 -4.352 5.535 1.00 88.06 89 ILE A CA 1
ATOM 688 C C . ILE A 1 89 ? 3.051 -5.697 4.824 1.00 88.06 89 ILE A C 1
ATOM 690 O O . ILE A 1 89 ? 2.052 -5.882 4.135 1.00 88.06 89 ILE A O 1
ATOM 694 N N . ASP A 1 90 ? 3.946 -6.662 5.054 1.00 88.88 90 ASP A N 1
ATOM 695 C CA . ASP A 1 90 ? 3.841 -7.992 4.438 1.00 88.88 90 ASP A CA 1
ATOM 696 C C . ASP A 1 90 ? 2.531 -8.710 4.798 1.00 88.88 90 ASP A C 1
ATOM 698 O O . ASP A 1 90 ? 1.992 -9.468 3.994 1.00 88.88 90 ASP A O 1
ATOM 702 N N . ALA A 1 91 ? 1.978 -8.450 5.990 1.00 87.06 91 ALA A N 1
ATOM 703 C CA . ALA A 1 91 ? 0.714 -9.043 6.430 1.00 87.06 91 ALA A CA 1
ATOM 704 C C . ALA A 1 91 ? -0.501 -8.507 5.650 1.00 87.06 91 ALA A C 1
ATOM 706 O O . ALA A 1 91 ? -1.598 -9.059 5.756 1.00 87.06 91 ALA A O 1
ATOM 707 N N . LEU A 1 92 ? -0.314 -7.435 4.877 1.00 91.62 92 LEU A N 1
ATOM 708 C CA . LEU A 1 92 ? -1.343 -6.857 4.027 1.00 91.62 92 LEU A CA 1
ATOM 709 C C . LEU A 1 92 ? -1.418 -7.551 2.666 1.00 91.62 92 LEU A C 1
ATOM 711 O O . LEU A 1 92 ? -2.473 -7.490 2.043 1.00 91.62 92 LEU A O 1
ATOM 715 N N . PHE A 1 93 ? -0.352 -8.183 2.171 1.00 92.38 93 PHE A N 1
ATOM 716 C CA . PHE A 1 93 ? -0.326 -8.728 0.809 1.00 92.38 93 PHE A CA 1
ATOM 717 C C . PHE A 1 93 ? -1.346 -9.853 0.591 1.00 92.38 93 PHE A C 1
ATOM 719 O O . PHE A 1 93 ? -1.574 -10.700 1.455 1.00 92.38 93 PHE A O 1
ATOM 726 N N . GLY A 1 94 ? -2.017 -9.819 -0.563 1.00 92.19 94 GLY A N 1
ATOM 727 C CA . GLY A 1 94 ? -3.120 -10.716 -0.918 1.00 92.19 94 GLY A CA 1
ATOM 728 C C . GLY A 1 94 ? -4.428 -10.490 -0.146 1.00 92.19 94 GLY A C 1
ATOM 729 O O . GLY A 1 94 ? -5.340 -11.309 -0.252 1.00 92.19 94 GLY A O 1
ATOM 730 N N . LYS A 1 95 ? -4.528 -9.419 0.652 1.00 93.00 95 LYS A N 1
ATOM 731 C CA . LYS A 1 95 ? -5.715 -9.068 1.454 1.00 93.00 95 LYS A CA 1
ATOM 732 C C . LYS A 1 95 ? -6.532 -7.921 0.873 1.00 93.00 95 LYS A C 1
ATOM 734 O O . LYS A 1 95 ? -6.003 -7.078 0.143 1.00 93.00 95 LYS A O 1
ATOM 739 N N . ASP A 1 96 ? -7.794 -7.827 1.284 1.00 93.12 96 ASP A N 1
ATOM 740 C CA . ASP A 1 96 ? -8.659 -6.695 0.945 1.00 93.12 96 ASP A CA 1
ATOM 741 C C . ASP A 1 96 ? -8.220 -5.416 1.689 1.00 93.12 96 ASP A C 1
ATOM 743 O O . ASP A 1 96 ? -8.503 -5.220 2.874 1.00 93.12 96 ASP A O 1
ATOM 747 N N . LYS A 1 97 ? -7.504 -4.530 0.983 1.00 93.00 97 LYS A N 1
ATOM 748 C CA . LYS A 1 97 ? -6.974 -3.275 1.545 1.00 93.00 97 LYS A CA 1
ATOM 749 C C . LYS A 1 97 ? -8.075 -2.291 1.917 1.00 93.00 97 LYS A C 1
ATOM 751 O O . LYS A 1 97 ? -7.911 -1.566 2.893 1.00 93.00 97 LYS A O 1
ATOM 756 N N . ASP A 1 98 ? -9.182 -2.285 1.178 1.00 92.00 98 ASP A N 1
ATOM 757 C CA . ASP A 1 98 ? -10.291 -1.367 1.428 1.00 92.00 98 ASP A CA 1
ATOM 758 C C . ASP A 1 98 ? -11.013 -1.782 2.720 1.00 92.00 98 ASP A C 1
ATOM 760 O O . ASP A 1 98 ? -11.343 -0.944 3.560 1.00 92.00 98 ASP A O 1
ATOM 764 N N . LYS A 1 99 ? -11.150 -3.095 2.956 1.00 92.31 99 LYS A N 1
ATOM 765 C CA . LYS A 1 99 ? -11.635 -3.634 4.235 1.00 92.31 99 LYS A CA 1
ATOM 766 C C . LYS A 1 99 ? -10.667 -3.366 5.388 1.00 92.31 99 LYS A C 1
ATOM 768 O O . LYS A 1 99 ? -11.111 -2.979 6.467 1.00 92.31 99 LYS A O 1
ATOM 773 N N . ILE A 1 100 ? -9.362 -3.555 5.177 1.00 93.44 100 ILE A N 1
ATOM 774 C CA . ILE A 1 100 ? -8.340 -3.338 6.212 1.00 93.44 100 ILE A CA 1
ATOM 775 C C . ILE A 1 100 ? -8.268 -1.869 6.629 1.00 93.44 100 ILE A C 1
ATOM 777 O O . ILE A 1 100 ? -8.302 -1.564 7.823 1.00 93.44 100 ILE A O 1
ATOM 781 N N . PHE A 1 101 ? -8.179 -0.959 5.667 1.00 94.88 101 PHE A N 1
ATOM 782 C CA . PHE A 1 101 ? -7.969 0.461 5.930 1.00 94.88 101 PHE A CA 1
ATOM 783 C C . PHE A 1 101 ? -9.261 1.244 6.182 1.00 94.88 101 PHE A C 1
ATOM 785 O O . PHE A 1 101 ? -9.207 2.439 6.459 1.00 94.88 101 PHE A O 1
ATOM 792 N N . ALA A 1 102 ? -10.415 0.569 6.221 1.00 94.25 102 ALA A N 1
ATOM 793 C CA . ALA A 1 102 ? -11.660 1.160 6.708 1.00 94.25 102 ALA A CA 1
ATOM 794 C C . ALA A 1 102 ? -11.566 1.642 8.172 1.00 94.25 102 ALA A C 1
ATOM 796 O O . ALA A 1 102 ? -12.288 2.565 8.561 1.00 94.25 102 ALA A O 1
ATOM 797 N N . SER A 1 103 ? -10.713 1.010 8.992 1.00 95.56 103 SER A N 1
ATOM 798 C CA . SER A 1 103 ? -10.382 1.473 10.345 1.00 95.56 103 SER A CA 1
ATOM 799 C C . SER A 1 103 ? -9.346 2.586 10.285 1.00 95.56 103 SER A C 1
ATOM 801 O O . SER A 1 103 ? -8.247 2.397 9.763 1.00 95.56 103 SER A O 1
ATOM 803 N N . LYS A 1 104 ? -9.667 3.721 10.912 1.00 96.25 104 LYS A N 1
ATOM 804 C CA . LYS A 1 104 ? -8.737 4.846 11.026 1.00 96.25 104 LYS A CA 1
ATOM 805 C C . LYS A 1 104 ? -7.555 4.508 11.929 1.00 96.25 104 LYS A C 1
ATOM 807 O O . LYS A 1 104 ? -6.440 4.891 11.604 1.00 96.25 104 LYS A O 1
ATOM 812 N N . ILE A 1 105 ? -7.753 3.757 13.017 1.00 95.94 105 ILE A N 1
ATOM 813 C CA . ILE A 1 105 ? -6.630 3.319 13.866 1.00 95.94 105 ILE A CA 1
ATOM 814 C C . ILE A 1 105 ? -5.663 2.446 13.063 1.00 95.94 105 ILE A C 1
ATOM 816 O O . ILE A 1 105 ? -4.454 2.667 13.110 1.00 95.94 105 ILE A O 1
ATOM 820 N N . ILE A 1 106 ? -6.177 1.476 12.301 1.00 95.06 106 ILE A N 1
ATOM 821 C CA . ILE A 1 106 ? -5.333 0.587 11.494 1.00 95.06 106 ILE A CA 1
ATOM 822 C C . ILE A 1 106 ? -4.633 1.371 10.381 1.00 95.06 106 ILE A C 1
ATOM 824 O O . ILE A 1 106 ? -3.415 1.263 10.258 1.00 95.06 106 ILE A O 1
ATOM 828 N N . LEU A 1 107 ? -5.356 2.210 9.630 1.00 96.00 107 LEU A N 1
ATOM 829 C CA . LEU A 1 107 ? -4.773 3.061 8.590 1.00 96.00 107 LEU A CA 1
ATOM 830 C C . LEU A 1 107 ? -3.649 3.947 9.143 1.00 96.00 107 LEU A C 1
ATOM 832 O O . LEU A 1 107 ? -2.532 3.878 8.644 1.00 96.00 107 LEU A O 1
ATOM 836 N N . HIS A 1 108 ? -3.911 4.725 10.197 1.00 96.75 108 HIS A N 1
ATOM 837 C CA . HIS A 1 108 ? -2.908 5.610 10.797 1.00 96.75 108 HIS A CA 1
ATOM 838 C C . HIS A 1 108 ? -1.709 4.841 11.350 1.00 96.75 108 HIS A C 1
ATOM 840 O O . HIS A 1 108 ? -0.571 5.258 11.158 1.00 96.75 108 HIS A O 1
ATOM 846 N N . THR A 1 109 ? -1.946 3.682 11.969 1.00 95.19 109 THR A N 1
ATOM 847 C CA . THR A 1 109 ? -0.863 2.825 12.462 1.00 95.19 109 THR A CA 1
ATOM 848 C C . THR A 1 109 ? 0.044 2.370 11.321 1.00 95.19 109 THR A C 1
ATOM 850 O O . THR A 1 109 ? 1.260 2.493 11.421 1.00 95.19 109 THR A O 1
ATOM 853 N N . PHE A 1 110 ? -0.523 1.881 10.214 1.00 95.81 110 PHE A N 1
ATOM 854 C CA . PHE A 1 110 ? 0.271 1.467 9.058 1.00 95.81 110 PHE A CA 1
ATOM 855 C C . PHE A 1 110 ? 0.963 2.638 8.369 1.00 95.81 110 PHE A C 1
ATOM 857 O O . PHE A 1 110 ? 2.132 2.516 8.009 1.00 95.81 110 PHE A O 1
ATOM 864 N N . VAL A 1 111 ? 0.281 3.768 8.199 1.00 96.56 111 VAL A N 1
ATOM 865 C CA . VAL A 1 111 ? 0.861 4.941 7.543 1.00 96.56 111 VAL A CA 1
ATOM 866 C C . VAL A 1 111 ? 2.052 5.474 8.329 1.00 96.56 111 VAL A C 1
ATOM 868 O O . VAL A 1 111 ? 3.152 5.523 7.781 1.00 96.56 111 VAL A O 1
ATOM 871 N N . ASP A 1 112 ? 1.856 5.849 9.593 1.00 95.62 112 ASP A N 1
ATOM 872 C CA . ASP A 1 112 ? 2.875 6.585 10.344 1.00 95.62 112 ASP A CA 1
ATOM 873 C C . ASP A 1 112 ? 4.024 5.682 10.805 1.00 95.62 112 ASP A C 1
ATOM 875 O O . ASP A 1 112 ? 5.175 6.117 10.795 1.00 95.62 112 ASP A O 1
ATOM 879 N N . ASN A 1 113 ? 3.751 4.417 11.147 1.00 93.50 113 ASN A N 1
ATOM 880 C CA . ASN A 1 113 ? 4.787 3.522 11.673 1.00 93.50 113 ASN A CA 1
ATOM 881 C C . ASN A 1 113 ? 5.447 2.647 10.600 1.00 93.50 113 ASN A C 1
ATOM 883 O O . ASN A 1 113 ? 6.511 2.081 10.856 1.00 93.50 113 ASN A O 1
ATOM 887 N N . HIS A 1 114 ? 4.850 2.513 9.408 1.00 92.88 114 HIS A N 1
ATOM 888 C CA . HIS A 1 114 ? 5.362 1.593 8.389 1.00 92.88 114 HIS A CA 1
ATOM 889 C C . HIS A 1 114 ? 5.503 2.218 6.997 1.00 92.88 114 HIS A C 1
ATOM 891 O O . HIS A 1 114 ? 6.599 2.164 6.446 1.00 92.88 114 HIS A O 1
ATOM 897 N N . LEU A 1 115 ? 4.454 2.813 6.417 1.00 95.50 115 LEU A N 1
ATOM 898 C CA . LEU A 1 115 ? 4.470 3.269 5.018 1.00 95.50 115 LEU A CA 1
ATOM 899 C C . LEU A 1 115 ? 5.281 4.550 4.811 1.00 95.50 115 LEU A C 1
ATOM 901 O O . LEU A 1 115 ? 6.092 4.602 3.890 1.00 95.50 115 LEU A O 1
ATOM 905 N N . LYS A 1 116 ? 5.107 5.563 5.668 1.00 95.94 116 LYS A N 1
ATOM 906 C CA . LYS A 1 116 ? 5.934 6.778 5.634 1.00 95.94 116 LYS A CA 1
ATOM 907 C C . LYS A 1 116 ? 7.411 6.431 5.871 1.00 95.94 116 LYS A C 1
ATOM 909 O O . LYS A 1 116 ? 8.208 6.700 4.972 1.00 95.94 116 LYS A O 1
ATOM 914 N N . PRO A 1 117 ? 7.780 5.731 6.970 1.00 95.12 117 PRO A N 1
ATOM 915 C CA . PRO A 1 117 ? 9.145 5.252 7.180 1.00 95.12 117 PRO A CA 1
ATOM 916 C C . PRO A 1 117 ? 9.729 4.484 5.995 1.00 95.12 117 PRO A C 1
ATOM 918 O O . PRO A 1 117 ? 10.903 4.651 5.678 1.00 95.12 117 PRO A O 1
ATOM 921 N N . LEU A 1 118 ? 8.920 3.668 5.305 1.00 94.25 118 LEU A N 1
ATOM 922 C CA . LEU A 1 118 ? 9.378 2.882 4.160 1.00 94.25 118 LEU A CA 1
ATOM 923 C C . LEU A 1 118 ? 10.009 3.745 3.063 1.00 94.25 118 LEU A C 1
ATOM 925 O O . LEU A 1 118 ? 11.009 3.329 2.479 1.00 94.25 118 LEU A O 1
ATOM 929 N N . ILE A 1 119 ? 9.451 4.928 2.801 1.00 95.12 119 ILE A N 1
ATOM 930 C CA . ILE A 1 119 ? 9.918 5.830 1.741 1.00 95.12 119 ILE A CA 1
ATOM 931 C C . ILE A 1 119 ? 10.814 6.969 2.249 1.00 95.12 119 ILE A C 1
ATOM 933 O O . ILE A 1 119 ? 11.384 7.684 1.430 1.00 95.12 119 ILE A O 1
ATOM 937 N N . THR A 1 120 ? 10.953 7.153 3.566 1.00 94.56 120 THR A N 1
ATOM 938 C CA . THR A 1 120 ? 11.768 8.233 4.154 1.00 94.56 120 THR A CA 1
ATOM 939 C C . THR A 1 120 ? 13.057 7.761 4.821 1.00 94.56 120 THR A C 1
ATOM 941 O O . THR A 1 120 ? 13.984 8.556 4.947 1.00 94.56 120 THR A O 1
ATOM 944 N N . GLU A 1 121 ? 13.150 6.502 5.255 1.00 93.75 121 GLU A N 1
ATOM 945 C CA . GLU A 1 121 ? 14.345 5.970 5.926 1.00 93.75 121 GLU A CA 1
ATOM 946 C C . GLU A 1 121 ? 15.373 5.415 4.923 1.00 93.75 121 GLU A C 1
ATOM 948 O O . GLU A 1 121 ? 15.033 4.686 3.983 1.00 93.75 121 GLU A O 1
ATOM 953 N N . GLU A 1 122 ? 16.648 5.778 5.113 1.00 86.00 122 GLU A N 1
ATOM 954 C CA . GLU A 1 122 ? 17.749 5.475 4.181 1.00 86.00 122 GLU A CA 1
ATOM 955 C C . GLU A 1 122 ? 18.030 3.976 4.020 1.00 86.00 122 GLU A C 1
ATOM 957 O O . GLU A 1 122 ? 18.384 3.530 2.929 1.00 86.00 122 GLU A O 1
ATOM 962 N N . ASP A 1 123 ? 17.849 3.193 5.084 1.00 86.75 123 ASP A N 1
ATOM 963 C CA . ASP A 1 123 ? 18.027 1.739 5.091 1.00 86.75 123 ASP A CA 1
ATOM 964 C C . ASP A 1 123 ? 16.845 0.979 4.460 1.00 86.75 123 ASP A C 1
ATOM 966 O O . ASP A 1 123 ? 16.910 -0.241 4.293 1.00 86.75 123 ASP A O 1
ATOM 970 N N . LYS A 1 124 ? 15.786 1.697 4.062 1.00 89.81 124 LYS A N 1
ATOM 971 C CA . LYS A 1 124 ? 14.602 1.167 3.379 1.00 89.81 124 LYS A CA 1
ATOM 972 C C . LYS A 1 124 ? 14.578 1.601 1.910 1.00 89.81 124 LYS A C 1
ATOM 974 O O . LYS A 1 124 ? 15.461 1.229 1.134 1.00 89.81 124 LYS A O 1
ATOM 979 N N . LEU A 1 125 ? 13.545 2.334 1.480 1.00 93.50 125 LEU A N 1
ATOM 980 C CA . LEU A 1 125 ? 13.331 2.695 0.077 1.00 93.50 125 LEU A CA 1
ATOM 981 C C . LEU A 1 125 ? 13.573 4.176 -0.220 1.00 93.50 125 LEU A C 1
ATOM 983 O O . LEU A 1 125 ? 13.339 4.592 -1.353 1.00 93.50 125 LEU A O 1
ATOM 987 N N . ALA A 1 126 ? 14.089 4.970 0.723 1.00 95.06 126 ALA A N 1
ATOM 988 C CA . ALA A 1 126 ? 14.289 6.408 0.509 1.00 95.06 126 ALA A CA 1
ATOM 989 C C . ALA A 1 126 ? 15.183 6.747 -0.695 1.00 95.06 126 ALA A C 1
ATOM 991 O O . ALA A 1 126 ? 15.017 7.791 -1.327 1.00 95.06 126 ALA A O 1
ATOM 992 N N . LYS A 1 127 ? 16.100 5.849 -1.079 1.00 95.19 127 LYS A N 1
ATOM 993 C CA . LYS A 1 127 ? 16.908 6.014 -2.298 1.00 95.19 127 LYS A CA 1
ATOM 994 C C . LYS A 1 127 ? 16.112 5.884 -3.603 1.00 95.19 127 LYS A C 1
ATOM 996 O O . LYS A 1 127 ? 16.545 6.413 -4.620 1.00 95.19 127 LYS A O 1
ATOM 1001 N N . TYR A 1 128 ? 14.959 5.216 -3.583 1.00 96.38 128 TYR A N 1
ATOM 1002 C CA . TYR A 1 128 ? 14.095 5.031 -4.752 1.00 96.38 128 TYR A CA 1
ATOM 1003 C C . TYR A 1 128 ? 12.877 5.960 -4.756 1.00 96.38 128 TYR A C 1
ATOM 1005 O O . TYR A 1 128 ? 12.340 6.224 -5.827 1.00 96.38 128 TYR A O 1
ATOM 1013 N N . PHE A 1 129 ? 12.430 6.434 -3.591 1.00 97.31 129 PHE A N 1
ATOM 1014 C CA . PHE A 1 129 ? 11.172 7.169 -3.452 1.00 97.31 129 PHE A CA 1
ATOM 1015 C C . PHE A 1 129 ? 11.358 8.621 -3.046 1.00 97.31 129 PHE A C 1
ATOM 1017 O O . PHE A 1 129 ? 12.284 8.961 -2.310 1.00 97.31 129 PHE A O 1
ATOM 1024 N N . GLU A 1 130 ? 10.453 9.475 -3.515 1.00 95.94 130 GLU A N 1
ATOM 1025 C CA . GLU A 1 130 ? 10.351 10.853 -3.056 1.00 95.94 130 GLU A CA 1
ATOM 1026 C C . GLU A 1 130 ? 9.410 10.951 -1.850 1.00 95.94 130 GLU A C 1
ATOM 1028 O O . GLU A 1 130 ? 8.302 10.409 -1.895 1.00 95.94 130 GLU A O 1
ATOM 1033 N N . PRO A 1 131 ? 9.814 11.654 -0.774 1.00 94.88 131 PRO A N 1
ATOM 1034 C CA . PRO A 1 131 ? 9.011 11.782 0.444 1.00 94.88 131 PRO A CA 1
ATOM 1035 C C . PRO A 1 131 ? 7.785 12.695 0.268 1.00 94.88 131 PRO A C 1
ATOM 1037 O O . PRO A 1 131 ? 6.899 12.711 1.120 1.00 94.88 131 PRO A O 1
ATOM 1040 N N . GLN A 1 132 ? 7.745 13.465 -0.820 1.00 95.56 132 GLN A N 1
ATOM 1041 C CA . GLN A 1 132 ? 6.687 14.401 -1.184 1.00 95.56 132 GLN A CA 1
ATOM 1042 C C . GLN A 1 132 ? 6.350 14.244 -2.663 1.00 95.56 132 GLN A C 1
ATOM 1044 O O . GLN A 1 132 ? 7.128 13.673 -3.430 1.00 95.56 132 GLN A O 1
ATOM 1049 N N . ASP A 1 133 ? 5.195 14.772 -3.057 1.00 94.44 133 ASP A N 1
ATOM 1050 C CA . ASP A 1 133 ? 4.796 14.789 -4.452 1.00 94.44 133 ASP A CA 1
ATOM 1051 C C . ASP A 1 133 ? 5.656 15.762 -5.286 1.00 94.44 133 ASP A C 1
ATOM 1053 O O . ASP A 1 133 ? 6.493 16.516 -4.790 1.00 94.44 133 ASP A O 1
ATOM 1057 N N . TYR A 1 134 ? 5.437 15.743 -6.598 1.00 92.50 134 TYR A N 1
ATOM 1058 C CA . TYR A 1 134 ? 6.244 16.467 -7.589 1.00 92.50 134 TYR A CA 1
ATOM 1059 C C . TYR A 1 134 ? 6.112 17.988 -7.430 1.00 92.50 134 TYR A C 1
ATOM 1061 O O . TYR A 1 134 ? 6.990 18.743 -7.839 1.00 92.50 134 TYR A O 1
ATOM 1069 N N . TYR A 1 135 ? 5.018 18.435 -6.813 1.00 92.81 135 TYR A N 1
ATOM 1070 C CA . TYR A 1 135 ? 4.726 19.837 -6.555 1.00 92.81 135 TYR A CA 1
ATOM 1071 C C . TYR A 1 135 ? 5.162 20.267 -5.142 1.00 92.81 135 TYR A C 1
ATOM 1073 O O . TYR A 1 135 ? 4.928 21.412 -4.760 1.00 92.81 135 TYR A O 1
ATOM 1081 N N . GLY A 1 136 ? 5.803 19.375 -4.376 1.00 94.12 136 GLY A N 1
ATOM 1082 C CA . GLY A 1 136 ? 6.287 19.630 -3.020 1.00 94.12 136 GLY A CA 1
ATOM 1083 C C . GLY A 1 136 ? 5.226 19.481 -1.927 1.00 94.12 136 GLY A C 1
ATOM 1084 O O . GLY A 1 136 ? 5.450 19.936 -0.805 1.00 94.12 136 GLY A O 1
ATOM 1085 N N . ASN A 1 137 ? 4.075 18.868 -2.222 1.00 95.81 137 ASN A N 1
ATOM 1086 C CA . ASN A 1 137 ? 3.028 18.625 -1.229 1.00 95.81 137 ASN A CA 1
ATOM 1087 C C . ASN A 1 137 ? 3.211 17.267 -0.541 1.00 95.81 137 ASN A C 1
ATOM 1089 O O . ASN A 1 137 ? 3.770 16.327 -1.108 1.00 95.81 137 ASN A O 1
ATOM 1093 N N . GLU A 1 138 ? 2.695 17.142 0.683 1.00 9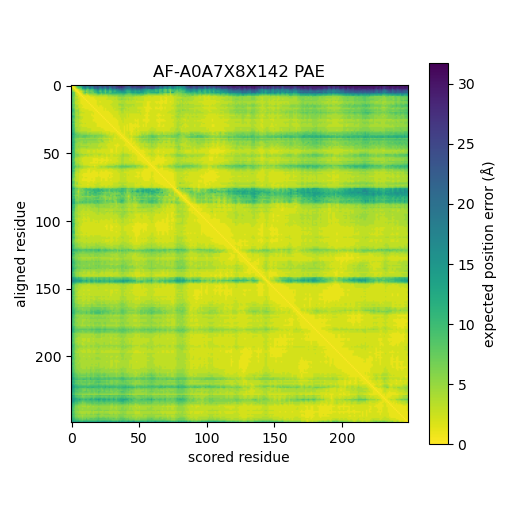5.25 138 GLU A N 1
ATOM 1094 C CA . GLU A 1 138 ? 2.553 15.832 1.322 1.00 95.25 138 GLU A CA 1
ATOM 1095 C C . GLU A 1 138 ? 1.526 14.981 0.558 1.00 95.25 138 GLU A C 1
ATOM 1097 O O . GLU A 1 138 ? 0.517 15.494 0.067 1.00 95.25 138 GLU A O 1
ATOM 1102 N N . TYR A 1 139 ? 1.779 13.676 0.469 1.00 97.00 139 TYR A N 1
ATOM 1103 C CA . TYR A 1 139 ? 0.802 12.728 -0.060 1.00 97.00 139 TYR A CA 1
ATOM 1104 C C . TYR A 1 139 ? -0.469 12.695 0.800 1.00 97.00 139 TYR A C 1
ATOM 1106 O O . TYR A 1 139 ? -0.435 12.890 2.018 1.00 97.00 139 TYR A O 1
ATOM 1114 N N . ASN A 1 140 ? -1.605 12.403 0.172 1.00 96.12 140 ASN A N 1
ATOM 1115 C CA . ASN A 1 140 ? -2.893 12.281 0.837 1.00 96.12 140 ASN A CA 1
ATOM 1116 C C . ASN A 1 140 ? -3.041 10.911 1.516 1.00 96.12 140 ASN A C 1
ATOM 1118 O O . ASN A 1 140 ? -3.817 10.054 1.096 1.00 96.12 140 ASN A O 1
ATOM 1122 N N . TRP A 1 141 ? -2.284 10.692 2.589 1.00 95.94 141 TRP A N 1
ATOM 1123 C CA . TRP A 1 141 ? -2.238 9.409 3.298 1.00 95.94 141 TRP A CA 1
ATOM 112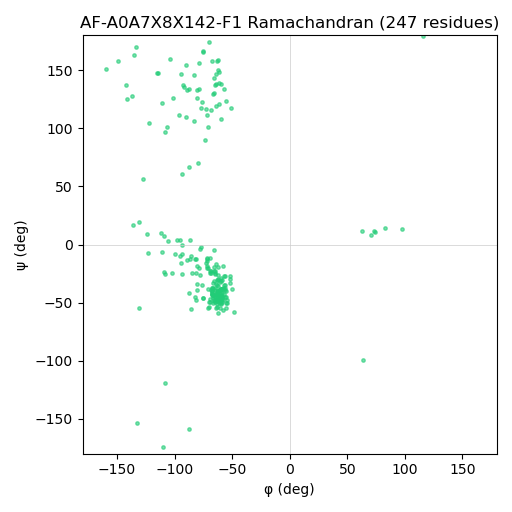4 C C . TRP A 1 141 ? -3.558 8.992 3.968 1.00 95.94 141 TRP A C 1
ATOM 1126 O O . TRP A 1 141 ? -3.767 7.815 4.260 1.00 95.94 141 TRP A O 1
ATOM 1136 N N . TYR A 1 142 ? -4.430 9.961 4.256 1.00 94.44 142 TYR A N 1
ATOM 1137 C CA . TYR A 1 142 ? -5.595 9.793 5.132 1.00 94.44 142 TYR A CA 1
ATOM 1138 C C . TYR A 1 142 ? -6.926 10.171 4.481 1.00 94.44 142 TYR A C 1
ATOM 1140 O O . TYR A 1 142 ? -7.938 10.241 5.176 1.00 94.44 142 TYR A O 1
ATOM 1148 N N . GLY A 1 143 ? -6.936 10.435 3.172 1.00 87.62 143 GLY A N 1
ATOM 1149 C CA . GLY A 1 143 ? -8.163 10.738 2.439 1.00 87.62 143 GLY A CA 1
ATOM 1150 C C . GLY A 1 143 ? -9.160 9.579 2.481 1.00 87.62 143 GLY A C 1
ATOM 1151 O O . GLY A 1 143 ? -8.755 8.420 2.529 1.00 87.62 143 GLY A O 1
ATOM 1152 N N . ASP A 1 144 ? -10.458 9.888 2.453 1.00 77.88 144 ASP A N 1
ATOM 1153 C CA . ASP A 1 144 ? -11.508 8.862 2.395 1.00 77.88 144 ASP A CA 1
ATOM 1154 C C . ASP A 1 144 ? -11.701 8.330 0.952 1.00 77.88 144 ASP A C 1
ATOM 1156 O O . ASP A 1 144 ? -11.847 7.124 0.771 1.00 77.88 144 ASP A O 1
ATOM 1160 N N . ASP A 1 145 ? -11.629 9.200 -0.070 1.00 75.19 145 ASP A N 1
ATOM 1161 C CA . ASP A 1 145 ? -11.900 8.839 -1.480 1.00 75.19 145 ASP A CA 1
ATOM 1162 C C . ASP A 1 145 ? -10.648 8.786 -2.385 1.00 75.19 145 ASP A C 1
ATOM 1164 O O . ASP A 1 145 ? -10.640 8.074 -3.386 1.00 75.19 145 ASP A O 1
ATOM 1168 N N . ASP A 1 146 ? -9.584 9.520 -2.042 1.00 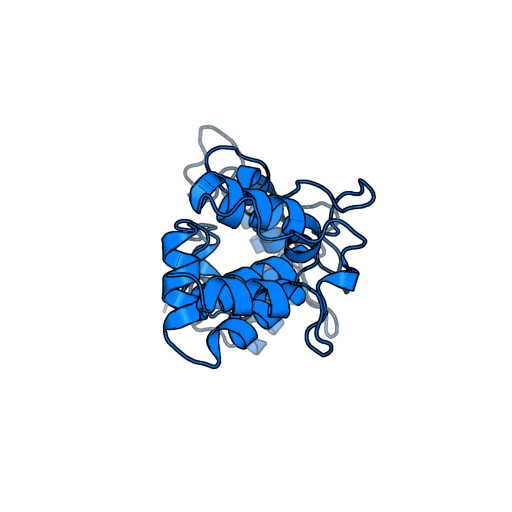83.56 146 ASP A N 1
ATOM 1169 C CA . ASP A 1 146 ? -8.338 9.630 -2.829 1.00 83.56 146 ASP A CA 1
ATOM 1170 C C . ASP A 1 146 ? -7.123 9.321 -1.942 1.00 83.56 146 ASP A C 1
ATOM 1172 O O . ASP A 1 146 ? -6.265 10.165 -1.686 1.00 83.56 146 ASP A O 1
ATOM 1176 N N . ASN A 1 147 ? -7.140 8.132 -1.335 1.00 93.06 147 ASN A N 1
ATOM 1177 C CA . ASN A 1 147 ? -6.153 7.726 -0.343 1.00 93.06 147 ASN A CA 1
ATOM 1178 C C . ASN A 1 147 ? -4.877 7.174 -0.998 1.00 93.06 147 ASN A C 1
ATOM 1180 O O . ASN A 1 147 ? -4.839 6.021 -1.448 1.00 93.06 147 ASN A O 1
ATOM 1184 N N . ASP A 1 148 ? -3.804 7.962 -0.960 1.00 96.12 148 ASP A N 1
ATOM 1185 C CA . ASP A 1 148 ? -2.507 7.584 -1.528 1.00 96.12 148 ASP A CA 1
ATOM 1186 C C . ASP A 1 148 ? -1.906 6.341 -0.846 1.00 96.12 148 ASP A C 1
ATOM 1188 O O . ASP A 1 148 ? -1.210 5.559 -1.496 1.00 96.12 148 ASP A O 1
ATOM 1192 N N . ALA A 1 149 ? -2.198 6.102 0.440 1.00 96.06 149 ALA A N 1
ATOM 1193 C CA . ALA A 1 149 ? -1.703 4.933 1.166 1.00 96.06 149 ALA A CA 1
ATOM 1194 C C . ALA A 1 149 ? -2.302 3.633 0.614 1.00 96.06 149 ALA A C 1
ATOM 1196 O O . ALA A 1 149 ? -1.579 2.663 0.393 1.00 96.06 149 ALA A O 1
ATOM 1197 N N . ILE A 1 150 ? -3.615 3.612 0.356 1.00 95.38 150 ILE A N 1
ATOM 1198 C CA . ILE A 1 150 ? -4.302 2.423 -0.169 1.00 95.38 150 ILE A CA 1
ATOM 1199 C C . ILE A 1 150 ? -3.758 2.077 -1.556 1.00 95.38 150 ILE A C 1
ATOM 1201 O O . ILE A 1 150 ? -3.388 0.925 -1.799 1.00 95.38 150 ILE A O 1
ATOM 1205 N N . ALA A 1 151 ? -3.674 3.069 -2.447 1.00 95.50 151 ALA A N 1
ATOM 1206 C CA . ALA A 1 151 ? -3.135 2.883 -3.792 1.00 95.50 151 ALA A CA 1
ATOM 1207 C C . ALA A 1 151 ? -1.672 2.413 -3.758 1.00 95.50 151 ALA A C 1
ATOM 1209 O O . ALA A 1 151 ? -1.290 1.516 -4.510 1.00 95.50 151 ALA A O 1
ATOM 1210 N N . PHE A 1 152 ? -0.868 2.953 -2.839 1.00 97.06 152 PHE A N 1
ATOM 1211 C CA . PHE A 1 152 ? 0.524 2.550 -2.667 1.00 97.06 152 PHE A CA 1
ATOM 1212 C C . PHE A 1 152 ? 0.671 1.101 -2.198 1.00 97.06 152 PHE A C 1
ATOM 1214 O O . PHE A 1 152 ? 1.456 0.351 -2.776 1.00 97.06 152 PHE A O 1
ATOM 1221 N N . VAL A 1 153 ? -0.111 0.655 -1.208 1.00 96.56 153 VAL A N 1
ATOM 1222 C CA . VAL A 1 153 ? -0.059 -0.751 -0.771 1.00 96.56 153 VAL A CA 1
ATOM 1223 C C . VAL A 1 153 ? -0.583 -1.697 -1.855 1.00 96.56 153 VAL A C 1
ATOM 1225 O O . VAL A 1 153 ? -0.006 -2.768 -2.027 1.00 96.56 153 VAL A O 1
ATOM 1228 N N . LYS A 1 154 ? -1.623 -1.319 -2.616 1.00 96.19 154 LYS A N 1
ATOM 1229 C CA . LYS A 1 154 ? -2.091 -2.101 -3.780 1.00 96.19 154 LYS A CA 1
ATOM 1230 C C . LYS A 1 154 ? -0.975 -2.258 -4.822 1.00 96.19 154 LYS A C 1
ATOM 1232 O O . LYS A 1 154 ? -0.683 -3.376 -5.229 1.00 96.19 154 LYS A O 1
ATOM 1237 N N . ALA A 1 155 ? -0.263 -1.177 -5.140 1.00 96.88 155 ALA A N 1
ATOM 1238 C CA . ALA A 1 155 ? 0.893 -1.221 -6.034 1.00 96.88 155 ALA A CA 1
ATOM 1239 C C . ALA A 1 155 ? 2.026 -2.126 -5.519 1.00 96.88 155 ALA A C 1
ATOM 1241 O O . ALA A 1 155 ? 2.592 -2.904 -6.287 1.00 96.88 155 ALA A O 1
ATOM 1242 N N . LEU A 1 156 ? 2.346 -2.070 -4.221 1.00 96.62 156 LEU A N 1
ATOM 1243 C CA . LEU A 1 156 ? 3.336 -2.965 -3.609 1.00 96.62 156 LEU A CA 1
ATOM 1244 C C . LEU A 1 156 ? 2.910 -4.442 -3.685 1.00 96.62 156 LEU A C 1
ATOM 1246 O O . LEU A 1 156 ? 3.750 -5.298 -3.952 1.00 96.62 156 LEU A O 1
ATOM 1250 N N . ASP A 1 157 ? 1.626 -4.736 -3.476 1.00 96.25 157 ASP A N 1
ATOM 1251 C CA . ASP A 1 157 ? 1.060 -6.090 -3.544 1.00 96.25 157 ASP A CA 1
ATOM 1252 C C . ASP A 1 157 ? 1.077 -6.656 -4.976 1.00 96.25 157 ASP A C 1
ATOM 1254 O O . ASP A 1 157 ? 1.482 -7.800 -5.209 1.00 96.25 157 ASP A O 1
ATOM 1258 N N . ASP A 1 158 ? 0.731 -5.830 -5.964 1.00 96.25 158 ASP A N 1
ATOM 1259 C CA . ASP A 1 158 ? 0.769 -6.209 -7.378 1.00 96.25 158 ASP A CA 1
ATOM 1260 C C . ASP A 1 158 ? 2.209 -6.417 -7.868 1.00 96.25 158 ASP A C 1
ATOM 1262 O O . ASP A 1 158 ? 2.498 -7.385 -8.575 1.00 96.25 158 ASP A O 1
ATOM 1266 N N . LEU A 1 159 ? 3.151 -5.571 -7.435 1.00 96.38 159 LEU A N 1
ATOM 1267 C CA . LEU A 1 159 ? 4.580 -5.772 -7.693 1.00 96.38 159 LEU A CA 1
ATOM 1268 C C . LEU A 1 159 ? 5.098 -7.053 -7.037 1.00 96.38 159 LEU A C 1
ATOM 1270 O O . LEU A 1 159 ? 5.818 -7.822 -7.680 1.00 96.38 159 LEU A O 1
ATOM 1274 N N . ASN A 1 160 ? 4.696 -7.319 -5.794 1.00 95.44 160 ASN A N 1
ATOM 1275 C CA . ASN A 1 160 ? 5.025 -8.550 -5.085 1.00 95.44 160 ASN A CA 1
ATOM 1276 C C . ASN A 1 160 ? 4.508 -9.781 -5.853 1.00 95.44 160 ASN A C 1
ATOM 1278 O O . ASN A 1 160 ? 5.264 -10.725 -6.082 1.00 95.44 160 ASN A O 1
ATOM 1282 N N . THR A 1 161 ? 3.270 -9.728 -6.352 1.00 94.94 161 THR A N 1
ATOM 1283 C CA . THR A 1 161 ? 2.675 -10.758 -7.222 1.00 94.94 161 THR A CA 1
ATOM 1284 C C . THR A 1 161 ? 3.423 -10.892 -8.553 1.00 94.94 161 THR A C 1
ATOM 1286 O O . THR A 1 161 ? 3.604 -11.997 -9.070 1.00 94.94 161 THR A O 1
ATOM 1289 N N . ALA A 1 162 ? 3.931 -9.785 -9.099 1.00 94.69 162 ALA A N 1
ATOM 1290 C CA . ALA A 1 162 ? 4.753 -9.786 -10.303 1.00 94.69 162 ALA A CA 1
ATOM 1291 C C . ALA A 1 162 ? 6.172 -10.352 -10.082 1.00 94.69 162 ALA A C 1
ATOM 1293 O O . ALA A 1 162 ? 6.847 -10.643 -11.076 1.00 94.69 162 ALA A O 1
ATOM 1294 N N . GLY A 1 163 ? 6.593 -10.557 -8.826 1.00 93.94 163 GLY A N 1
ATOM 1295 C CA . GLY A 1 163 ? 7.904 -11.077 -8.422 1.00 93.94 163 GLY A CA 1
ATOM 1296 C C . GLY A 1 163 ? 8.925 -10.001 -8.031 1.00 93.94 163 GLY A C 1
ATOM 1297 O O . GLY A 1 163 ? 10.118 -10.291 -7.942 1.00 93.94 163 GLY A O 1
ATOM 1298 N N . ILE A 1 164 ? 8.486 -8.756 -7.828 1.00 94.50 164 ILE A N 1
ATOM 1299 C CA . ILE A 1 164 ? 9.319 -7.631 -7.390 1.00 94.50 164 ILE A CA 1
ATOM 1300 C C . ILE A 1 164 ? 8.953 -7.295 -5.944 1.00 94.50 164 ILE A C 1
ATOM 1302 O O . ILE A 1 164 ? 8.003 -6.567 -5.671 1.00 94.50 164 ILE A O 1
ATOM 1306 N N . HIS A 1 165 ? 9.734 -7.820 -5.006 1.00 93.00 165 HIS A N 1
ATOM 1307 C CA . HIS A 1 165 ? 9.556 -7.539 -3.585 1.00 93.00 165 HIS A CA 1
ATOM 1308 C C . HIS A 1 165 ? 10.180 -6.189 -3.226 1.00 93.00 165 HIS A C 1
ATOM 1310 O O . HIS A 1 165 ? 11.331 -5.917 -3.581 1.00 93.00 165 HIS A O 1
ATOM 1316 N N . TYR A 1 166 ? 9.447 -5.352 -2.489 1.00 90.06 166 TYR A N 1
ATOM 1317 C CA . TYR A 1 166 ? 9.908 -4.008 -2.133 1.00 90.06 166 TYR A CA 1
ATOM 1318 C C . TYR A 1 166 ? 11.229 -4.038 -1.347 1.00 90.06 166 TYR A C 1
ATOM 1320 O O . TYR A 1 166 ? 12.127 -3.248 -1.616 1.00 90.06 166 TYR A O 1
ATOM 1328 N N . ASN A 1 167 ? 11.395 -5.009 -0.447 1.00 89.81 167 ASN A N 1
ATOM 1329 C CA . ASN A 1 167 ? 12.584 -5.191 0.391 1.00 89.81 167 ASN A CA 1
ATOM 1330 C C . ASN A 1 167 ? 13.790 -5.825 -0.335 1.00 89.81 167 ASN A C 1
ATOM 1332 O O . ASN A 1 167 ? 14.851 -5.979 0.265 1.00 89.81 167 ASN A O 1
ATOM 1336 N N . ALA A 1 168 ? 13.651 -6.181 -1.614 1.00 91.19 168 ALA A N 1
ATOM 1337 C CA . ALA A 1 168 ? 14.711 -6.775 -2.431 1.00 91.19 168 ALA A CA 1
ATOM 1338 C C . ALA A 1 168 ? 14.862 -6.073 -3.792 1.00 91.19 168 ALA A C 1
ATOM 1340 O O . ALA A 1 168 ? 15.425 -6.632 -4.740 1.00 91.19 168 ALA A O 1
ATOM 1341 N N . MET A 1 169 ? 14.346 -4.844 -3.907 1.00 90.19 169 MET A N 1
ATOM 1342 C CA . MET A 1 169 ? 14.358 -4.093 -5.155 1.00 90.19 169 MET A CA 1
ATOM 1343 C C . MET A 1 169 ? 15.800 -3.837 -5.614 1.00 90.19 169 MET A C 1
ATOM 1345 O O . MET A 1 169 ? 16.594 -3.203 -4.915 1.00 90.19 169 MET A O 1
ATOM 1349 N N . SER A 1 170 ? 16.128 -4.327 -6.809 1.00 95.25 170 SER A N 1
ATOM 1350 C CA . SER A 1 170 ? 17.402 -4.092 -7.489 1.00 95.25 170 SER A CA 1
ATOM 1351 C C . SER A 1 170 ? 17.218 -4.093 -9.002 1.00 95.25 170 SER A C 1
ATOM 1353 O O . SER A 1 170 ? 16.284 -4.707 -9.529 1.00 95.25 170 SER A O 1
ATOM 1355 N N . PHE A 1 171 ? 18.147 -3.465 -9.722 1.00 97.19 171 PHE A N 1
ATOM 1356 C CA . PHE A 1 171 ? 18.126 -3.483 -11.184 1.00 97.19 171 PHE A CA 1
ATOM 1357 C C . PHE A 1 171 ? 18.211 -4.901 -11.769 1.00 97.19 171 PHE A C 1
ATOM 1359 O O . PHE A 1 171 ? 17.496 -5.233 -12.715 1.00 97.19 171 PHE A O 1
ATOM 1366 N N . GLY A 1 172 ? 19.058 -5.762 -11.191 1.00 96.88 172 GLY A N 1
ATOM 1367 C CA . GLY A 1 172 ? 19.205 -7.153 -11.625 1.00 96.88 172 GLY A CA 1
ATOM 1368 C C . GLY A 1 172 ? 17.902 -7.946 -11.504 1.00 96.88 172 GLY A C 1
ATOM 1369 O O . GLY A 1 172 ? 17.519 -8.637 -12.452 1.00 96.88 172 GLY A O 1
ATOM 1370 N N . LEU A 1 173 ? 17.193 -7.793 -10.378 1.00 96.19 173 LEU A N 1
ATOM 1371 C CA . LEU A 1 173 ? 15.879 -8.404 -10.168 1.00 96.19 173 LEU A CA 1
ATOM 1372 C C . LEU A 1 173 ? 14.854 -7.861 -11.168 1.00 96.19 173 LEU A C 1
ATOM 1374 O O . LEU A 1 173 ? 14.225 -8.651 -11.868 1.00 96.19 173 LEU A O 1
ATOM 1378 N N . LEU A 1 174 ? 14.736 -6.532 -11.291 1.00 97.44 174 LEU A N 1
ATOM 1379 C CA . LEU A 1 174 ? 13.812 -5.891 -12.229 1.00 97.44 174 LEU A CA 1
ATOM 1380 C C . LEU A 1 174 ? 14.030 -6.405 -13.660 1.00 97.44 174 LEU A C 1
ATOM 1382 O O . LEU A 1 174 ? 13.088 -6.868 -14.301 1.00 97.44 174 LEU A O 1
ATOM 1386 N N . LYS A 1 175 ? 15.277 -6.404 -14.151 1.00 97.75 175 LYS A N 1
ATOM 1387 C CA . LYS A 1 175 ? 15.616 -6.906 -15.493 1.00 97.75 175 LYS A CA 1
ATOM 1388 C C . LYS A 1 175 ? 15.241 -8.380 -15.664 1.00 97.75 175 LYS A C 1
ATOM 1390 O O . LYS A 1 175 ? 14.682 -8.748 -16.696 1.00 97.75 175 LYS A O 1
ATOM 1395 N N . SER A 1 176 ? 15.540 -9.219 -14.670 1.00 97.44 176 SER A N 1
ATOM 1396 C CA . SER A 1 176 ? 15.206 -10.649 -14.692 1.00 97.44 176 SER A CA 1
ATOM 1397 C C . SER A 1 176 ? 13.693 -10.876 -14.798 1.00 97.44 176 SER A C 1
ATOM 1399 O O . SER A 1 176 ? 13.232 -11.596 -15.686 1.00 97.44 176 SER A O 1
ATOM 1401 N N . ILE A 1 177 ? 12.908 -10.185 -13.965 1.00 97.44 177 ILE A N 1
ATOM 1402 C CA . ILE A 1 177 ? 11.444 -10.270 -13.972 1.00 97.44 177 ILE A CA 1
ATOM 1403 C C . ILE A 1 177 ? 10.872 -9.796 -15.308 1.00 97.44 177 ILE A C 1
ATOM 1405 O O . ILE A 1 177 ? 10.071 -10.511 -15.911 1.00 97.44 177 ILE A O 1
ATOM 1409 N N . LEU A 1 178 ? 11.326 -8.656 -15.832 1.00 97.94 178 LEU A N 1
ATOM 1410 C CA . LEU A 1 178 ? 10.860 -8.131 -17.119 1.00 97.94 178 LEU A CA 1
ATOM 1411 C C . LEU A 1 178 ? 11.170 -9.071 -18.297 1.00 97.94 178 LEU A C 1
ATOM 1413 O O . LEU A 1 178 ? 10.410 -9.112 -19.265 1.00 97.94 178 LEU A O 1
ATOM 1417 N N . LYS A 1 179 ? 12.259 -9.847 -18.226 1.00 97.50 179 LYS A N 1
ATOM 1418 C CA . LYS A 1 179 ? 12.619 -10.860 -19.234 1.00 97.50 179 LYS A CA 1
ATOM 1419 C C . LYS A 1 179 ? 11.835 -12.167 -19.106 1.00 97.50 179 LYS A C 1
ATOM 1421 O O . LYS A 1 179 ? 11.764 -12.905 -20.086 1.00 97.50 179 LYS A O 1
ATOM 1426 N N . SER A 1 180 ? 11.254 -12.455 -17.941 1.00 97.31 180 SER A N 1
ATOM 1427 C CA . SER A 1 180 ? 10.630 -13.756 -17.657 1.00 97.31 180 SER A CA 1
ATOM 1428 C C . SER A 1 180 ? 9.397 -14.064 -18.519 1.00 97.31 180 SER A C 1
ATOM 1430 O O . SER A 1 180 ? 9.086 -15.231 -18.742 1.00 97.31 180 SER A O 1
ATOM 1432 N N . SER A 1 181 ? 8.710 -13.043 -19.043 1.00 96.06 181 SER A N 1
ATOM 1433 C CA . SER A 1 181 ? 7.575 -13.207 -19.958 1.00 96.06 181 SER A CA 1
ATOM 1434 C C . SER A 1 181 ? 7.319 -11.928 -20.771 1.00 96.06 181 SER A C 1
ATOM 1436 O O . SER A 1 181 ? 7.572 -10.830 -20.271 1.00 96.06 181 SER A O 1
ATOM 1438 N N . PRO A 1 182 ? 6.775 -12.021 -22.005 1.00 95.06 182 PRO A N 1
ATOM 1439 C CA . PRO A 1 182 ? 6.401 -10.852 -22.800 1.00 95.06 182 PRO A CA 1
ATOM 1440 C C . PRO A 1 182 ? 5.418 -9.883 -22.136 1.00 95.06 182 PRO A C 1
ATOM 1442 O O . PRO A 1 182 ? 5.461 -8.699 -22.456 1.00 95.06 182 PRO A O 1
ATOM 1445 N N . ASN A 1 183 ? 4.576 -10.361 -21.214 1.00 95.44 183 ASN A N 1
ATOM 1446 C CA . ASN A 1 183 ? 3.556 -9.541 -20.549 1.00 95.44 183 ASN A CA 1
ATOM 1447 C C . ASN A 1 183 ? 4.080 -8.806 -19.306 1.00 95.44 183 ASN A C 1
ATOM 1449 O O . ASN A 1 183 ? 3.436 -7.877 -18.828 1.00 95.44 183 ASN A O 1
ATOM 1453 N N . LYS A 1 184 ? 5.268 -9.161 -18.802 1.00 96.44 184 LYS A N 1
ATOM 1454 C CA . LYS A 1 184 ? 5.799 -8.607 -17.549 1.00 96.44 184 LYS A CA 1
ATOM 1455 C C . LYS A 1 184 ? 5.997 -7.092 -17.550 1.00 96.44 184 LYS A C 1
ATOM 1457 O O . LYS A 1 184 ? 5.656 -6.479 -16.545 1.00 96.44 184 LYS A O 1
ATOM 1462 N N . PRO A 1 185 ? 6.471 -6.449 -18.636 1.00 97.06 185 PRO A N 1
ATOM 1463 C CA . PRO A 1 185 ? 6.492 -4.991 -18.699 1.00 97.06 185 PRO A CA 1
ATOM 1464 C C . PRO A 1 185 ? 5.116 -4.355 -18.481 1.00 97.06 185 PRO A C 1
ATOM 1466 O O . PRO A 1 185 ? 5.040 -3.328 -17.819 1.00 97.06 185 PRO A O 1
ATOM 1469 N N . ARG A 1 186 ? 4.037 -4.967 -18.991 1.00 96.00 186 ARG A N 1
ATOM 1470 C CA . ARG A 1 186 ? 2.667 -4.480 -18.778 1.00 96.00 186 ARG A CA 1
ATOM 1471 C C . ARG A 1 186 ? 2.229 -4.668 -17.328 1.00 96.00 186 ARG A C 1
ATOM 1473 O O . ARG A 1 186 ? 1.793 -3.705 -16.720 1.00 96.00 186 ARG A O 1
ATOM 1480 N N . GLU A 1 187 ? 2.416 -5.864 -16.771 1.00 95.69 187 GLU A N 1
ATOM 1481 C CA . GLU A 1 187 ? 2.082 -6.152 -15.365 1.00 95.69 187 GLU A CA 1
ATOM 1482 C C . GLU A 1 187 ? 2.774 -5.168 -14.407 1.00 95.69 187 GLU A C 1
ATOM 1484 O O . GLU A 1 187 ? 2.129 -4.576 -13.549 1.00 95.69 187 GLU A O 1
ATOM 1489 N N . VAL A 1 188 ? 4.080 -4.940 -14.595 1.00 97.25 188 VAL A N 1
ATOM 1490 C CA . VAL A 1 188 ? 4.861 -4.001 -13.773 1.00 97.25 188 VAL A CA 1
ATOM 1491 C C . VAL A 1 188 ? 4.436 -2.551 -14.016 1.00 97.25 188 VAL A C 1
ATOM 1493 O O . VAL A 1 188 ? 4.372 -1.777 -13.067 1.00 97.25 188 VAL A O 1
ATOM 1496 N N . ASN A 1 189 ? 4.134 -2.172 -15.263 1.00 97.38 189 ASN A N 1
ATOM 1497 C CA . ASN A 1 189 ? 3.624 -0.838 -15.576 1.00 97.38 189 ASN A CA 1
ATOM 1498 C C . ASN A 1 189 ? 2.334 -0.554 -14.810 1.00 97.38 189 ASN A C 1
ATOM 1500 O O . ASN A 1 189 ? 2.276 0.421 -14.067 1.00 97.38 189 ASN A O 1
ATOM 1504 N N . ASP A 1 190 ? 1.332 -1.414 -14.979 1.00 95.81 190 ASP A N 1
ATOM 1505 C CA . ASP A 1 190 ? -0.013 -1.204 -14.445 1.00 95.81 190 ASP A CA 1
ATOM 1506 C C . ASP A 1 190 ? 0.003 -1.202 -12.910 1.00 95.81 190 ASP A C 1
ATOM 1508 O O . ASP A 1 190 ? -0.634 -0.351 -12.288 1.00 95.81 190 ASP A O 1
ATOM 1512 N N . ALA A 1 191 ? 0.831 -2.068 -12.309 1.00 96.25 191 ALA A N 1
ATOM 1513 C CA . ALA A 1 191 ? 1.057 -2.103 -10.868 1.00 96.25 191 ALA A CA 1
ATOM 1514 C C . ALA A 1 191 ? 1.616 -0.781 -10.317 1.00 96.25 191 ALA A C 1
ATOM 1516 O O . ALA A 1 191 ? 1.230 -0.365 -9.230 1.00 96.25 191 ALA A O 1
ATOM 1517 N N . ILE A 1 192 ? 2.516 -0.116 -11.045 1.00 96.94 192 ILE A N 1
ATOM 1518 C CA . ILE A 1 192 ? 3.179 1.120 -10.605 1.00 96.94 192 ILE A CA 1
ATOM 1519 C C . ILE A 1 192 ? 2.289 2.347 -10.839 1.00 96.94 192 ILE A C 1
ATOM 1521 O O . ILE A 1 192 ? 2.146 3.180 -9.944 1.00 96.94 192 ILE A O 1
ATOM 1525 N N . VAL A 1 193 ? 1.692 2.485 -12.030 1.00 96.75 193 VAL A N 1
ATOM 1526 C CA . VAL A 1 193 ? 1.003 3.731 -12.434 1.00 96.75 193 VAL A CA 1
ATOM 1527 C C . VAL A 1 193 ? -0.323 3.977 -11.719 1.00 96.75 193 VAL A C 1
ATOM 1529 O O . VAL A 1 193 ? -0.849 5.085 -11.784 1.00 96.75 193 VAL A O 1
ATOM 1532 N N . GLN A 1 194 ? -0.864 2.980 -11.017 1.00 94.88 194 GLN A N 1
ATOM 1533 C CA . GLN A 1 194 ? -2.037 3.168 -10.157 1.00 94.88 194 GLN A CA 1
ATOM 1534 C C . GLN A 1 194 ? -1.734 3.952 -8.870 1.00 94.88 194 GLN A C 1
ATOM 1536 O O . GLN A 1 194 ? -2.659 4.408 -8.207 1.00 94.88 194 GLN A O 1
ATOM 1541 N N . SER A 1 195 ? -0.460 4.102 -8.489 1.00 96.62 195 SER A N 1
ATOM 1542 C CA . SER A 1 195 ? -0.066 4.759 -7.243 1.00 96.62 195 SER A CA 1
ATOM 1543 C C . SER A 1 195 ? 0.625 6.087 -7.517 1.00 96.62 195 SER A C 1
ATOM 1545 O O . SER A 1 195 ? 1.722 6.122 -8.072 1.00 96.62 195 SER A O 1
ATOM 1547 N N . LYS A 1 196 ? 0.066 7.169 -6.967 1.00 95.75 196 LYS A N 1
ATOM 1548 C CA . LYS A 1 196 ? 0.682 8.501 -6.993 1.00 95.75 196 LYS A CA 1
ATOM 1549 C C . LYS A 1 196 ? 2.089 8.501 -6.381 1.00 95.75 196 LYS A C 1
ATOM 1551 O O . LYS A 1 196 ? 3.029 9.001 -6.984 1.00 95.75 196 LYS A O 1
ATOM 1556 N N . ILE A 1 197 ? 2.272 7.857 -5.227 1.00 97.50 197 ILE A N 1
ATOM 1557 C CA . ILE A 1 197 ? 3.591 7.758 -4.570 1.00 97.50 197 ILE A CA 1
ATOM 1558 C C . ILE A 1 197 ? 4.652 7.156 -5.505 1.00 97.50 197 ILE A C 1
ATOM 1560 O O . ILE A 1 197 ? 5.755 7.692 -5.628 1.00 97.50 197 ILE A O 1
ATOM 1564 N N . PHE A 1 198 ? 4.313 6.077 -6.216 1.00 97.44 198 PHE A N 1
ATOM 1565 C CA . PHE A 1 198 ? 5.183 5.497 -7.234 1.00 97.44 198 PHE A CA 1
ATOM 1566 C C . PHE A 1 198 ? 5.426 6.454 -8.402 1.00 97.44 198 PHE A C 1
ATOM 1568 O O . PHE A 1 198 ? 6.585 6.732 -8.700 1.00 97.44 198 PHE A O 1
ATOM 1575 N N . THR A 1 199 ? 4.381 6.975 -9.054 1.00 96.88 199 THR A N 1
ATOM 1576 C CA . THR A 1 199 ? 4.540 7.792 -10.272 1.00 96.88 199 THR A CA 1
ATOM 1577 C C . THR A 1 199 ? 5.336 9.070 -10.029 1.00 96.88 199 THR A C 1
ATOM 1579 O O . THR A 1 199 ? 6.161 9.449 -10.858 1.00 96.88 199 THR A O 1
ATOM 1582 N N . HIS A 1 200 ? 5.170 9.688 -8.861 1.00 97.19 200 HIS A N 1
ATOM 1583 C CA . HIS A 1 200 ? 5.946 10.851 -8.437 1.00 97.19 200 HIS A CA 1
ATOM 1584 C C . HIS A 1 200 ? 7.404 10.518 -8.084 1.00 97.19 200 HIS A C 1
ATOM 1586 O O . HIS A 1 200 ? 8.264 11.391 -8.139 1.00 97.19 200 HIS A O 1
ATOM 1592 N N . SER A 1 201 ? 7.699 9.250 -7.797 1.00 97.62 201 SER A N 1
ATOM 1593 C CA . SER A 1 201 ? 9.041 8.756 -7.479 1.00 97.62 201 SER A CA 1
ATOM 1594 C C . SER A 1 201 ? 9.792 8.172 -8.679 1.00 97.62 201 SER A C 1
ATOM 1596 O O . SER A 1 201 ? 10.982 7.878 -8.574 1.00 97.62 201 SER A O 1
ATOM 1598 N N . LEU A 1 202 ? 9.131 7.979 -9.826 1.00 97.75 202 LEU A N 1
ATOM 1599 C CA . LEU A 1 202 ? 9.669 7.192 -10.940 1.00 97.75 202 LEU A CA 1
ATOM 1600 C C . LEU A 1 202 ? 10.992 7.724 -11.496 1.00 97.75 202 LEU A C 1
ATOM 1602 O O . LEU A 1 202 ? 11.890 6.934 -11.786 1.00 97.75 202 LEU A O 1
ATOM 1606 N N . THR A 1 203 ? 11.157 9.044 -11.586 1.00 97.38 203 THR A N 1
ATOM 1607 C CA . THR A 1 203 ? 12.415 9.658 -12.035 1.00 97.38 203 THR A CA 1
ATOM 1608 C C . THR A 1 203 ? 13.579 9.242 -11.136 1.00 97.38 203 THR A C 1
ATOM 1610 O O . THR A 1 203 ? 14.609 8.769 -11.623 1.00 97.38 203 THR A O 1
ATOM 1613 N N . LYS A 1 204 ? 13.406 9.362 -9.814 1.00 97.25 204 LYS A N 1
ATOM 1614 C CA . LYS A 1 204 ? 14.408 8.980 -8.813 1.00 97.25 204 LYS A CA 1
ATOM 1615 C C . LYS A 1 204 ? 14.648 7.475 -8.812 1.00 97.25 204 LYS A C 1
ATOM 1617 O O . LYS A 1 204 ? 15.790 7.037 -8.927 1.00 97.25 204 LYS A O 1
ATOM 1622 N N . MET A 1 205 ? 13.572 6.691 -8.782 1.00 97.50 205 MET A N 1
ATOM 1623 C CA . MET A 1 205 ? 13.615 5.233 -8.802 1.00 97.50 205 MET A CA 1
ATOM 1624 C C . MET A 1 205 ? 14.393 4.696 -10.003 1.00 97.50 205 MET A C 1
ATOM 1626 O O . MET A 1 205 ? 15.282 3.863 -9.838 1.00 97.50 205 MET A O 1
ATOM 1630 N N . PHE A 1 206 ? 14.089 5.166 -11.214 1.00 97.81 206 PHE A N 1
ATOM 1631 C CA . PHE A 1 206 ? 14.746 4.676 -12.423 1.00 97.81 206 PHE A CA 1
ATOM 1632 C C . PHE A 1 206 ? 16.141 5.265 -12.622 1.00 97.81 206 PHE A C 1
ATOM 1634 O O . PHE A 1 206 ? 16.983 4.579 -13.193 1.00 97.81 206 PHE A O 1
ATOM 1641 N N . THR A 1 207 ? 16.435 6.458 -12.101 1.00 98.00 207 THR A N 1
ATOM 1642 C CA . THR A 1 207 ? 17.825 6.936 -12.020 1.00 98.00 207 THR A CA 1
ATOM 1643 C C . THR A 1 207 ? 18.655 5.990 -11.146 1.00 98.00 207 THR A C 1
ATOM 1645 O O . THR A 1 207 ? 19.699 5.499 -11.571 1.00 98.00 207 THR A O 1
ATOM 1648 N N . GLU A 1 208 ? 18.156 5.639 -9.960 1.00 97.69 208 GLU A N 1
ATOM 1649 C CA . GLU A 1 208 ? 18.845 4.714 -9.059 1.00 97.69 208 GLU A CA 1
ATOM 1650 C C . GLU A 1 208 ? 18.978 3.303 -9.661 1.00 97.69 208 GLU A C 1
ATOM 1652 O O . GLU A 1 208 ? 20.064 2.725 -9.687 1.00 97.69 208 GLU A O 1
ATOM 1657 N N . LEU A 1 209 ? 17.900 2.739 -10.208 1.00 97.50 209 LEU A N 1
ATOM 1658 C CA . LEU A 1 209 ? 17.931 1.391 -10.778 1.00 97.50 209 LEU A CA 1
ATOM 1659 C C . LEU A 1 209 ? 18.743 1.334 -12.079 1.00 97.50 209 LEU A C 1
ATOM 1661 O O . LEU A 1 209 ? 19.642 0.510 -12.221 1.00 97.50 209 LEU A O 1
ATOM 1665 N N . VAL A 1 210 ? 18.444 2.180 -13.060 1.00 97.81 210 VAL A N 1
ATOM 1666 C CA . VAL A 1 210 ? 19.004 2.049 -14.412 1.00 97.81 210 VAL A CA 1
ATOM 1667 C C . VAL A 1 210 ? 20.402 2.649 -14.501 1.00 97.81 210 VAL A C 1
ATOM 1669 O O . VAL A 1 210 ? 21.295 2.022 -15.080 1.00 97.81 210 VAL A O 1
ATOM 1672 N N . HIS A 1 211 ? 20.613 3.841 -13.937 1.00 97.69 211 HIS A N 1
ATOM 1673 C CA . HIS A 1 211 ? 21.898 4.535 -14.038 1.00 97.69 211 HIS A CA 1
ATOM 1674 C C . HIS A 1 211 ? 22.864 4.076 -12.955 1.00 97.69 211 HIS A C 1
ATOM 1676 O O . HIS A 1 211 ? 23.943 3.597 -13.295 1.00 97.69 211 HIS A O 1
ATOM 1682 N N . ASN A 1 212 ? 22.480 4.164 -11.679 1.00 97.56 212 ASN A N 1
ATOM 1683 C CA . ASN A 1 212 ? 23.415 3.915 -10.577 1.00 97.56 212 ASN A CA 1
ATOM 1684 C C . ASN A 1 212 ? 23.707 2.421 -10.385 1.00 97.56 212 ASN A C 1
ATOM 1686 O O . ASN A 1 212 ? 24.866 2.031 -10.265 1.00 97.56 212 ASN A O 1
ATOM 1690 N N . GLN A 1 213 ? 22.677 1.570 -10.389 1.00 97.06 213 GLN A N 1
ATOM 1691 C CA . GLN A 1 213 ? 22.850 0.123 -10.204 1.00 97.06 213 GLN A CA 1
ATOM 1692 C C . GLN A 1 213 ? 23.129 -0.618 -11.513 1.00 97.06 213 GLN A C 1
ATOM 1694 O O . GLN A 1 213 ? 23.953 -1.532 -11.545 1.00 97.06 213 GLN A O 1
ATOM 1699 N N . GLY A 1 214 ? 22.428 -0.257 -12.590 1.00 96.69 214 GLY A N 1
ATOM 1700 C CA . GLY A 1 214 ? 22.568 -0.901 -13.896 1.00 96.69 214 GLY A CA 1
ATOM 1701 C C . GLY A 1 214 ? 23.752 -0.402 -14.728 1.00 96.69 214 GLY A C 1
ATOM 1702 O O . GLY A 1 214 ? 24.228 -1.132 -15.593 1.00 96.69 214 GLY A O 1
ATOM 1703 N N . GLY A 1 215 ? 24.234 0.822 -14.490 1.00 97.12 215 GLY A N 1
ATOM 1704 C CA . GLY A 1 215 ? 25.305 1.442 -15.276 1.00 97.12 215 GLY A CA 1
ATOM 1705 C C . GLY A 1 215 ? 24.880 1.927 -16.670 1.00 97.12 215 GLY A C 1
ATOM 1706 O O . GLY A 1 215 ? 25.736 2.286 -17.478 1.00 97.12 215 GLY A O 1
ATOM 1707 N N . TYR A 1 216 ? 23.580 1.959 -16.984 1.00 96.38 216 TYR A N 1
ATOM 1708 C CA . TYR A 1 216 ? 23.064 2.323 -18.311 1.00 96.38 216 TYR A CA 1
ATOM 1709 C C . TYR A 1 216 ? 22.721 3.817 -18.411 1.00 96.38 216 TYR A C 1
ATOM 1711 O O . TYR A 1 216 ? 21.578 4.193 -18.668 1.00 96.38 216 TYR A O 1
ATOM 1719 N N . THR A 1 217 ? 23.717 4.684 -18.228 1.00 94.19 217 THR A N 1
ATOM 1720 C CA . THR A 1 217 ? 23.546 6.154 -18.194 1.00 94.19 217 THR A CA 1
ATOM 1721 C C . THR A 1 217 ? 23.048 6.773 -19.504 1.00 94.19 217 THR A C 1
ATOM 1723 O O . THR A 1 217 ? 22.569 7.903 -19.510 1.00 94.19 217 THR A O 1
ATOM 1726 N N . SER A 1 218 ? 23.136 6.049 -20.623 1.00 94.19 218 SER A N 1
ATOM 1727 C CA . SER A 1 218 ? 22.640 6.495 -21.930 1.00 94.19 218 SER A CA 1
ATOM 1728 C C . SER A 1 218 ? 21.136 6.295 -22.129 1.00 94.19 218 SER A C 1
ATOM 1730 O O . SER A 1 218 ? 20.584 6.828 -23.092 1.00 94.19 218 SER A O 1
ATOM 1732 N N . ILE A 1 219 ? 20.462 5.536 -21.256 1.00 94.94 219 ILE A N 1
ATOM 1733 C CA . ILE A 1 219 ? 19.009 5.361 -21.320 1.00 94.94 219 ILE A CA 1
ATOM 1734 C C . ILE A 1 219 ? 18.357 6.626 -20.754 1.00 94.94 219 ILE A C 1
ATOM 1736 O O . ILE A 1 219 ? 18.558 6.920 -19.573 1.00 94.94 219 ILE A O 1
ATOM 1740 N N . PRO A 1 220 ? 17.580 7.381 -21.551 1.00 94.25 220 PRO A N 1
ATOM 1741 C CA . PRO A 1 220 ? 16.916 8.575 -21.054 1.00 94.25 220 PRO A CA 1
ATOM 1742 C C . PRO A 1 220 ? 15.848 8.191 -20.026 1.00 94.25 220 PRO A C 1
ATOM 1744 O O . PRO A 1 220 ? 15.006 7.332 -20.290 1.00 94.25 220 PRO A O 1
ATOM 1747 N N . ILE A 1 221 ? 15.880 8.845 -18.866 1.00 96.31 221 ILE A N 1
ATOM 1748 C CA . ILE A 1 221 ? 14.842 8.740 -17.838 1.00 96.31 221 ILE A CA 1
ATOM 1749 C C . ILE A 1 221 ? 13.969 9.983 -17.941 1.00 96.31 221 ILE A C 1
ATOM 1751 O O . ILE A 1 221 ? 14.476 11.106 -17.941 1.00 96.31 221 ILE A O 1
ATOM 1755 N N . TYR A 1 222 ? 12.661 9.778 -18.076 1.00 94.12 222 TYR A N 1
ATOM 1756 C CA . TYR A 1 222 ? 11.702 10.873 -18.092 1.00 94.12 222 TYR A CA 1
ATOM 1757 C C . TYR A 1 222 ? 11.741 11.635 -16.759 1.00 94.12 222 TYR A C 1
ATOM 1759 O O . TYR A 1 222 ? 11.864 11.028 -15.702 1.00 94.12 222 TYR A O 1
ATOM 1767 N N . SER A 1 223 ? 11.666 12.965 -16.813 1.00 92.38 223 SER A N 1
ATOM 1768 C CA . SER A 1 223 ? 11.755 13.854 -15.642 1.00 92.38 223 SER A CA 1
ATOM 1769 C C . SER A 1 223 ? 10.705 14.974 -15.652 1.00 92.38 223 SER A C 1
ATOM 1771 O O . SER A 1 223 ? 10.850 15.979 -14.954 1.00 92.38 223 SER A O 1
ATOM 1773 N N . GLY A 1 224 ? 9.664 14.820 -16.476 1.00 91.75 22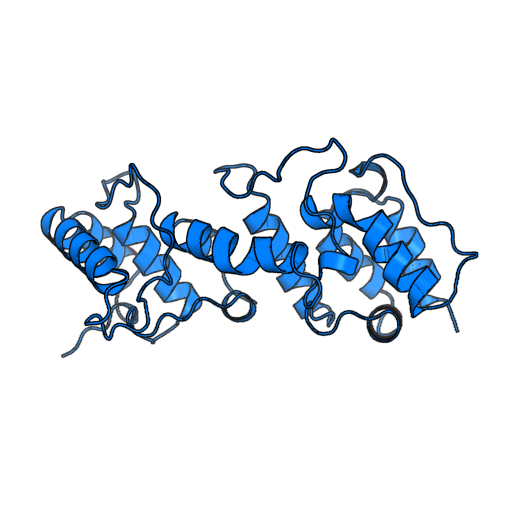4 GLY A N 1
ATOM 1774 C CA . GLY A 1 224 ? 8.558 15.771 -16.583 1.00 91.75 224 GLY A CA 1
ATOM 1775 C C . GLY A 1 224 ? 7.429 15.502 -15.585 1.00 91.75 224 GLY A C 1
ATOM 1776 O O . GLY A 1 224 ? 7.628 14.848 -14.563 1.00 91.75 224 GLY A O 1
ATOM 1777 N N . ASP A 1 225 ? 6.241 16.020 -15.905 1.00 93.94 225 ASP A N 1
ATOM 1778 C CA . ASP A 1 225 ? 5.035 15.853 -15.090 1.00 93.94 225 ASP A CA 1
ATOM 1779 C C . ASP A 1 225 ? 4.696 14.362 -14.880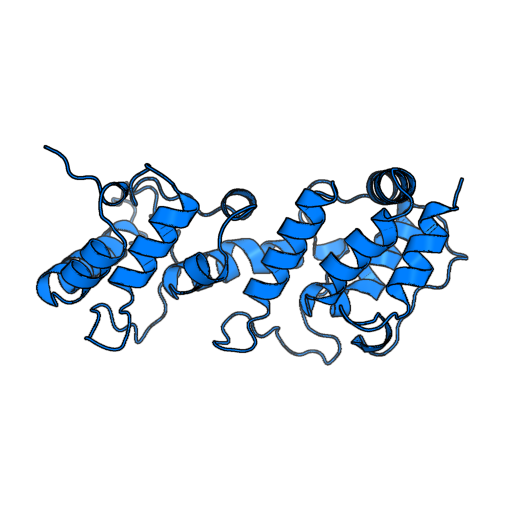 1.00 93.94 225 ASP A C 1
ATOM 1781 O O . ASP A 1 225 ? 4.681 13.605 -15.856 1.00 93.94 225 ASP 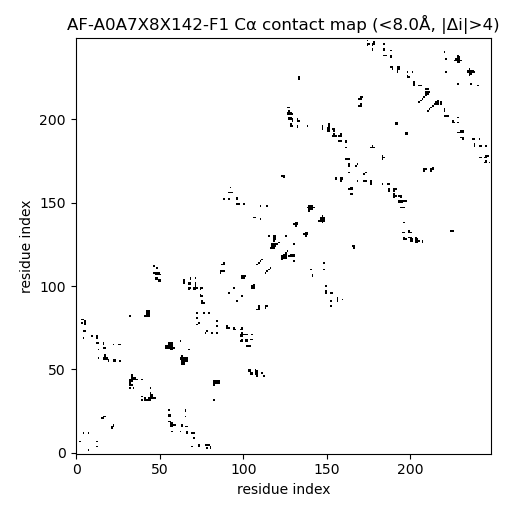A O 1
ATOM 1785 N N . PRO A 1 226 ? 4.382 13.919 -13.649 1.00 93.56 226 PRO A N 1
ATOM 1786 C CA . PRO A 1 226 ? 4.094 12.519 -13.352 1.00 93.56 226 PRO A CA 1
ATOM 1787 C C . PRO A 1 226 ? 3.031 11.857 -14.241 1.00 93.56 226 PRO A C 1
ATOM 1789 O O . PRO A 1 226 ? 3.108 10.651 -14.471 1.00 93.56 226 PRO A O 1
ATOM 1792 N N . GLN A 1 227 ? 2.083 12.616 -14.803 1.00 92.25 227 GLN A N 1
ATOM 1793 C CA . GLN A 1 227 ? 1.096 12.084 -15.753 1.00 92.25 227 GLN A CA 1
ATOM 1794 C C . GLN A 1 227 ? 1.733 11.526 -17.036 1.00 92.25 227 GLN A C 1
ATOM 1796 O O . GLN A 1 227 ? 1.178 10.625 -17.665 1.00 92.25 227 GLN A O 1
ATOM 1801 N N . GLY A 1 228 ? 2.916 12.016 -17.420 1.00 95.19 228 GLY A N 1
ATOM 1802 C CA . GLY A 1 228 ? 3.661 11.525 -18.580 1.00 95.19 228 GLY A CA 1
ATOM 1803 C C . GLY A 1 228 ? 4.148 10.080 -18.441 1.00 95.19 228 GLY A C 1
ATOM 1804 O O . GLY A 1 228 ? 4.414 9.424 -19.450 1.00 95.19 228 GLY A O 1
ATOM 1805 N N . TRP A 1 229 ? 4.216 9.539 -17.220 1.00 96.44 229 TRP A N 1
ATOM 1806 C CA . TRP A 1 229 ? 4.559 8.132 -16.993 1.00 96.44 229 TRP A CA 1
ATOM 1807 C C . TRP A 1 229 ? 3.478 7.161 -17.473 1.00 96.44 229 TRP A C 1
ATOM 1809 O O . TRP A 1 229 ? 3.812 6.032 -17.839 1.00 96.44 229 TRP A O 1
ATOM 1819 N N . GLY A 1 230 ? 2.227 7.620 -17.556 1.00 94.81 230 GLY A N 1
ATOM 1820 C CA . GLY A 1 230 ? 1.066 6.842 -17.978 1.00 94.81 230 GLY A CA 1
ATOM 1821 C C . GLY A 1 230 ? 0.034 6.667 -16.866 1.00 94.81 230 GLY A C 1
ATOM 1822 O O . GLY A 1 230 ? 0.204 7.131 -15.742 1.00 94.81 230 GLY A O 1
ATOM 1823 N N . THR A 1 231 ? -1.052 5.977 -17.201 1.00 91.81 231 THR A N 1
ATOM 1824 C CA . THR A 1 231 ? -2.122 5.565 -16.280 1.00 91.81 231 THR A CA 1
ATOM 1825 C C . THR A 1 231 ? -2.464 4.094 -16.537 1.00 91.81 231 THR A C 1
ATOM 1827 O O . THR A 1 231 ? -2.045 3.552 -17.564 1.00 91.81 231 THR A O 1
ATOM 1830 N N . PRO A 1 232 ? -3.276 3.429 -15.692 1.00 84.44 232 PRO A N 1
ATOM 1831 C CA . PRO A 1 232 ? -3.696 2.049 -15.957 1.00 84.44 232 PRO A CA 1
ATOM 1832 C C . PRO A 1 232 ? -4.427 1.854 -17.298 1.00 84.44 232 PRO A C 1
ATOM 1834 O O . PRO A 1 232 ? -4.533 0.738 -17.793 1.00 84.44 232 PRO A O 1
ATOM 1837 N N . THR A 1 233 ? -4.948 2.931 -17.897 1.00 84.94 233 THR A N 1
ATOM 1838 C CA . THR A 1 233 ? -5.693 2.880 -19.167 1.00 84.94 233 THR A CA 1
ATOM 1839 C C . THR A 1 233 ? -4.956 3.521 -20.341 1.00 84.94 233 THR A C 1
ATOM 1841 O O . THR A 1 233 ? -5.422 3.427 -21.476 1.00 84.94 233 THR A O 1
ATOM 1844 N N . GLN A 1 234 ? -3.810 4.163 -20.098 1.00 92.25 234 GLN A N 1
ATOM 1845 C CA . GLN A 1 234 ? -3.073 4.900 -21.117 1.00 92.25 234 GLN A CA 1
ATOM 1846 C C . GLN A 1 234 ? -1.565 4.720 -20.954 1.00 92.25 234 GLN A C 1
ATOM 1848 O O . GLN A 1 234 ? -0.985 5.058 -19.924 1.00 92.25 234 GLN A O 1
ATOM 1853 N N . ASP A 1 235 ? -0.924 4.274 -22.030 1.00 95.19 235 ASP A N 1
ATOM 1854 C CA . ASP A 1 235 ? 0.526 4.124 -22.094 1.00 95.19 235 ASP A CA 1
ATOM 1855 C C . ASP A 1 235 ? 1.243 5.472 -21.995 1.00 95.19 235 ASP A C 1
ATOM 1857 O O . ASP A 1 235 ? 0.866 6.445 -22.652 1.00 95.19 235 ASP A O 1
ATOM 1861 N N . GLY A 1 236 ? 2.322 5.494 -21.215 1.00 96.25 236 GLY A N 1
ATOM 1862 C CA . GLY A 1 236 ? 3.224 6.635 -21.088 1.00 96.25 236 GLY A CA 1
ATOM 1863 C C . GLY A 1 236 ? 4.693 6.231 -21.199 1.00 96.25 236 GLY A C 1
ATOM 1864 O O . GLY A 1 236 ? 5.045 5.241 -21.844 1.00 96.25 236 GLY A O 1
ATOM 1865 N N . GLU A 1 237 ? 5.580 7.013 -20.591 1.00 97.25 237 GLU A N 1
ATOM 1866 C CA . GLU A 1 237 ? 7.027 6.775 -20.649 1.00 97.25 237 GLU A CA 1
ATOM 1867 C C . GLU A 1 237 ? 7.472 5.527 -19.869 1.00 97.25 237 GLU A C 1
ATOM 1869 O O . GLU A 1 237 ? 8.475 4.904 -20.233 1.00 97.25 237 GLU A O 1
ATOM 1874 N N . LEU A 1 238 ? 6.709 5.092 -18.856 1.00 97.62 238 LEU A N 1
ATOM 1875 C CA . LEU A 1 238 ? 7.096 3.950 -18.024 1.00 97.62 238 LEU A CA 1
ATOM 1876 C C . LEU A 1 238 ? 7.184 2.664 -18.849 1.00 97.62 238 LEU A C 1
ATOM 1878 O O . LEU A 1 238 ? 8.231 2.014 -18.877 1.00 97.62 238 LEU A O 1
ATOM 1882 N N . ILE A 1 239 ? 6.116 2.313 -19.574 1.00 97.50 239 ILE A N 1
ATOM 1883 C CA . ILE A 1 239 ? 6.079 1.084 -20.376 1.00 97.50 239 ILE A CA 1
ATOM 1884 C C . ILE A 1 239 ? 7.181 1.058 -21.447 1.00 97.50 239 ILE A C 1
ATOM 1886 O O . ILE A 1 239 ? 7.713 -0.010 -21.764 1.00 97.50 239 ILE A O 1
ATOM 1890 N N . LYS A 1 240 ? 7.585 2.218 -21.982 1.00 97.19 240 LYS A N 1
ATOM 1891 C CA . LYS A 1 240 ? 8.696 2.318 -22.941 1.00 97.19 240 LYS A CA 1
ATOM 1892 C C . LYS A 1 240 ? 10.019 1.949 -22.273 1.00 97.19 240 LYS A C 1
ATOM 1894 O O . LYS A 1 240 ? 10.730 1.084 -22.783 1.00 97.19 240 LYS A O 1
ATOM 1899 N N . ILE A 1 241 ? 10.319 2.542 -21.117 1.00 97.19 241 ILE A N 1
ATOM 1900 C CA . ILE A 1 241 ? 11.549 2.261 -20.362 1.00 97.19 241 ILE A CA 1
ATOM 1901 C C . ILE A 1 241 ? 11.589 0.801 -19.895 1.00 97.19 241 ILE A C 1
ATOM 1903 O O . ILE A 1 241 ? 12.615 0.141 -20.060 1.00 97.19 241 ILE A O 1
ATOM 1907 N N . LEU A 1 242 ? 10.478 0.249 -19.399 1.00 97.94 242 LEU A N 1
ATOM 1908 C CA . LEU A 1 242 ? 10.398 -1.164 -19.007 1.00 97.94 242 LEU A CA 1
ATOM 1909 C C . LEU A 1 242 ? 10.703 -2.105 -20.186 1.00 97.94 242 LEU A C 1
ATOM 1911 O O . LEU A 1 242 ? 11.444 -3.080 -20.033 1.00 97.94 242 LEU A O 1
ATOM 1915 N N . ASN A 1 243 ? 10.194 -1.798 -21.383 1.00 97.75 243 ASN A N 1
ATOM 1916 C CA . ASN A 1 243 ? 10.511 -2.563 -22.590 1.00 97.75 243 ASN A CA 1
ATOM 1917 C C . ASN A 1 243 ? 11.980 -2.423 -23.011 1.00 97.75 243 ASN A C 1
ATOM 1919 O O . ASN A 1 243 ? 12.582 -3.410 -23.429 1.00 97.75 243 ASN A O 1
ATOM 1923 N N . VAL A 1 244 ? 12.582 -1.239 -22.867 1.00 97.25 244 VAL A N 1
ATOM 1924 C CA . VAL A 1 244 ? 14.023 -1.057 -23.103 1.00 97.25 244 VAL A CA 1
ATOM 1925 C C . VAL A 1 244 ? 14.834 -1.918 -22.137 1.00 97.25 244 VAL A C 1
ATOM 1927 O O . VAL A 1 244 ? 15.674 -2.691 -22.593 1.00 97.25 244 VAL A O 1
ATOM 1930 N N . ILE A 1 245 ? 14.548 -1.861 -20.830 1.00 97.69 245 ILE A N 1
ATOM 1931 C CA . ILE A 1 245 ? 15.257 -2.647 -19.805 1.00 97.69 245 ILE A CA 1
ATOM 1932 C C . ILE A 1 245 ? 15.181 -4.143 -20.107 1.00 97.69 245 ILE A C 1
ATOM 1934 O O . ILE A 1 245 ? 16.187 -4.849 -20.016 1.00 97.69 245 ILE A O 1
ATOM 1938 N N . ARG A 1 246 ? 14.007 -4.629 -20.523 1.00 97.00 246 ARG A N 1
ATOM 1939 C CA . ARG A 1 246 ? 13.804 -6.025 -20.928 1.00 97.00 246 ARG A CA 1
ATOM 1940 C C . ARG A 1 246 ? 14.757 -6.466 -22.046 1.00 97.00 246 ARG A C 1
ATOM 1942 O O . ARG A 1 246 ? 15.165 -7.626 -22.063 1.00 97.00 246 ARG A O 1
ATOM 1949 N N . MET A 1 247 ? 15.099 -5.576 -22.976 1.00 96.31 247 MET A N 1
ATOM 1950 C CA . MET A 1 247 ? 15.962 -5.876 -24.127 1.00 96.31 247 MET A CA 1
ATOM 1951 C C . MET A 1 247 ? 17.461 -5.744 -23.830 1.00 96.31 247 MET A C 1
ATOM 1953 O O . MET A 1 247 ? 18.274 -6.156 -24.656 1.00 96.31 247 MET A O 1
ATOM 1957 N N . LEU A 1 248 ? 17.844 -5.187 -22.677 1.00 95.12 248 LEU A N 1
ATOM 1958 C CA . LEU A 1 248 ? 19.252 -5.046 -22.303 1.00 95.12 248 LEU A CA 1
ATOM 1959 C C . LEU A 1 248 ? 19.916 -6.417 -22.135 1.00 95.12 248 LEU A C 1
ATOM 1961 O O . LEU A 1 248 ? 19.244 -7.348 -21.688 1.00 95.12 248 LEU A O 1
ATOM 1965 N N . PRO A 1 249 ? 21.216 -6.563 -22.453 1.00 87.88 249 PRO A N 1
ATOM 1966 C CA . PRO A 1 249 ? 21.948 -7.816 -22.266 1.00 87.88 249 PRO A CA 1
ATOM 1967 C C . PRO A 1 249 ? 21.873 -8.296 -20.812 1.00 87.88 249 PRO A C 1
ATOM 1969 O O . PRO A 1 249 ? 22.068 -7.479 -19.886 1.00 87.88 249 PRO A O 1
#

Nearest PDB structures (foldseek):
  5yqg-assembly1_A  TM=1.796E-01  e=3.141E+00  Mus musculus
  4qim-assembly1_A  TM=2.186E-01  e=5.561E+00  Homo sapiens
  5yqg-assembly1_D  TM=2.070E-01  e=7.169E+00  Mus musculus
  5oql-assembly1_G  TM=2.189E-01  e=9.846E+00  Thermochaetoides thermophila DSM 1495

Solvent-accessible surface area (backbone atoms only — not comparable to full-atom values): 13670 Å² total; per-residue (Å²): 129,88,80,49,80,57,76,49,51,74,66,55,43,46,60,52,14,43,34,56,67,54,17,49,50,49,50,54,49,54,53,60,35,26,39,83,47,95,85,53,82,43,76,35,42,62,60,63,38,76,71,82,92,74,56,36,39,22,60,99,88,45,84,7,45,43,32,24,44,55,52,16,43,39,66,57,47,49,84,57,57,77,82,69,58,72,95,51,76,76,59,48,55,96,48,65,58,70,57,33,49,63,7,62,43,53,36,43,22,44,38,69,73,43,54,51,47,38,30,62,33,77,93,59,36,27,72,37,34,51,80,39,40,86,87,70,42,75,70,44,64,78,44,92,90,67,30,39,46,60,33,38,52,51,22,51,35,45,28,40,73,67,70,49,44,83,96,66,71,44,37,69,55,54,37,52,47,31,55,72,39,94,60,34,31,54,56,53,36,44,24,39,40,62,8,63,62,47,40,48,8,42,47,49,28,46,44,41,28,40,32,71,67,58,62,45,72,85,61,87,74,71,80,71,66,48,70,56,43,26,44,74,89,40,92,32,52,46,48,55,51,41,51,51,50,36,69,53,134